Protein AF-A0A821RHC5-F1 (afdb_monomer_lite)

Secondary structure (DSSP, 8-state):
--EEEEE-TTT--EEEEE--B-----S---TTT--EEEEE--TT-S--EEEEEPPTTS-S-SSHHHHHHHHHHHHHHSTTSPP----HHHHHHHHHHHHGGGSPEE-S----TT-GGGGG-HHHHHHHHHHHHHHHTSPP-HHHHHHHHHHTTTT-S--S--HHHHS-HHHHTT--SHHHHHHHTTSHHHHHHHHHHHHHHHTTSPPTTS-HHHHHHHHHHHHTTS--PPP-TTEEEEPPPS--TT-EEEEE-SSEEEEEETTT--EEEEEETT--EEEBTTB-BS---EE---HHHHHHHHHHHSTTSPSS-GGGS-TT-TT----EE--EEEEEEEETTSSEEEEEEE--HHHHHHH---S-EEEEEE-

pLDDT: mean 89.72, std 10.72, range [37.59, 98.0]

Structure (mmCIF, N/CA/C/O backbone):
data_AF-A0A821RHC5-F1
#
_entry.id   AF-A0A821RHC5-F1
#
loop_
_atom_site.group_PDB
_atom_site.id
_atom_site.type_symbol
_atom_site.label_atom_id
_atom_site.label_alt_id
_atom_site.label_comp_id
_atom_site.label_asym_id
_atom_site.label_entity_id
_atom_site.label_seq_id
_atom_site.pdbx_PDB_ins_code
_atom_site.Cartn_x
_atom_site.Cartn_y
_atom_site.Cartn_z
_atom_site.occupancy
_atom_site.B_iso_or_equiv
_atom_site.auth_seq_id
_atom_site.auth_comp_id
_atom_site.auth_asym_id
_atom_site.auth_atom_id
_atom_site.pdbx_PDB_model_num
ATOM 1 N N . PRO A 1 1 ? -22.450 -10.153 13.581 1.00 84.50 1 PRO A N 1
ATOM 2 C CA . PRO A 1 1 ? -23.180 -10.087 14.874 1.00 84.50 1 PRO A CA 1
ATOM 3 C C . PRO A 1 1 ? -22.650 -8.893 15.685 1.00 84.50 1 PRO A C 1
ATOM 5 O O . PRO A 1 1 ? -21.479 -8.578 15.501 1.00 84.50 1 PRO A O 1
ATOM 8 N N . PRO A 1 2 ? -23.450 -8.234 16.544 1.00 88.94 2 PRO A N 1
ATOM 9 C CA . PRO A 1 2 ? -22.991 -7.080 17.335 1.00 88.94 2 PRO A CA 1
ATOM 10 C C . PRO A 1 2 ? -21.880 -7.412 18.344 1.00 88.94 2 PRO A C 1
ATOM 12 O O . PRO A 1 2 ? -21.103 -6.544 18.717 1.00 88.94 2 PRO A O 1
ATOM 15 N N . ALA A 1 3 ? -21.768 -8.671 18.773 1.00 94.12 3 ALA A N 1
ATOM 16 C CA . ALA A 1 3 ? -20.609 -9.168 19.507 1.00 94.12 3 ALA A CA 1
ATOM 17 C C . ALA A 1 3 ? -20.340 -10.637 19.165 1.00 94.12 3 ALA A C 1
ATOM 19 O O . ALA A 1 3 ? -21.267 -11.369 18.802 1.00 94.12 3 ALA A O 1
ATOM 20 N N . PHE A 1 4 ? -19.081 -11.054 19.259 1.00 95.44 4 PHE A N 1
ATOM 21 C CA . PHE A 1 4 ? -18.634 -12.425 19.011 1.00 95.44 4 PHE A CA 1
ATOM 22 C C . PHE A 1 4 ? -17.254 -12.679 19.633 1.00 95.44 4 PHE A C 1
ATOM 24 O O . PHE A 1 4 ? -16.527 -11.741 19.969 1.00 95.44 4 PHE A O 1
ATOM 31 N N . ILE A 1 5 ? -16.888 -13.952 19.776 1.00 97.62 5 ILE A N 1
ATOM 32 C CA . ILE A 1 5 ? -15.527 -14.375 20.106 1.00 97.62 5 ILE A CA 1
ATOM 33 C C . ILE A 1 5 ? -14.777 -14.627 18.802 1.00 97.62 5 ILE A C 1
ATOM 35 O O . ILE A 1 5 ? -15.164 -15.488 18.015 1.00 97.62 5 ILE A O 1
ATOM 39 N N . TRP A 1 6 ? -13.704 -13.879 18.567 1.00 97.12 6 TRP A N 1
ATOM 40 C CA . TRP A 1 6 ? -12.776 -14.148 17.476 1.00 97.12 6 TRP A CA 1
ATOM 41 C C . TRP A 1 6 ? -11.662 -15.048 17.996 1.00 97.12 6 TRP A C 1
ATOM 43 O O . TRP A 1 6 ? -10.939 -14.664 18.919 1.00 97.12 6 TRP A O 1
ATOM 53 N N . ARG A 1 7 ? -11.564 -16.263 17.459 1.00 97.38 7 ARG A N 1
ATOM 54 C CA . ARG A 1 7 ? -10.640 -17.290 17.940 1.00 97.38 7 ARG A CA 1
ATOM 55 C C . ARG A 1 7 ? -9.631 -17.643 16.858 1.00 97.38 7 ARG A C 1
ATOM 57 O O . ARG A 1 7 ? -10.012 -18.009 15.753 1.00 97.38 7 ARG A O 1
ATOM 64 N N . HIS A 1 8 ? -8.350 -17.585 17.198 1.00 96.44 8 HIS A N 1
ATOM 65 C CA . HIS A 1 8 ? -7.291 -18.059 16.316 1.00 96.44 8 HIS A CA 1
ATOM 66 C C . HIS A 1 8 ? -7.274 -19.594 16.290 1.00 96.44 8 HIS A C 1
ATOM 68 O O . HIS A 1 8 ? -7.204 -20.222 17.347 1.00 96.44 8 HIS A O 1
ATOM 74 N N . GLU A 1 9 ? -7.317 -20.200 15.102 1.00 94.44 9 GLU A N 1
ATOM 75 C CA . GLU A 1 9 ? -7.508 -21.653 14.958 1.00 94.44 9 GLU A CA 1
ATOM 76 C C . GLU A 1 9 ? -6.372 -22.481 15.560 1.00 94.44 9 GLU A C 1
ATOM 78 O O . GLU A 1 9 ? -6.623 -23.498 16.198 1.00 94.44 9 GLU A O 1
ATOM 83 N N . GLU A 1 10 ? -5.123 -22.042 15.398 1.00 95.50 10 GLU A N 1
ATOM 84 C CA . GLU A 1 10 ? -3.966 -22.850 15.808 1.00 95.50 10 GLU A CA 1
ATOM 85 C C . GLU A 1 10 ? -3.584 -22.677 17.281 1.00 95.50 10 GLU A C 1
ATOM 87 O O . GLU A 1 10 ? -3.038 -23.588 17.899 1.00 95.50 10 GLU A O 1
ATOM 92 N N . THR A 1 11 ? -3.819 -21.491 17.844 1.00 97.25 11 THR A N 1
ATOM 93 C CA . THR A 1 11 ? -3.360 -21.137 19.201 1.00 97.25 11 THR A CA 1
ATOM 94 C C . THR A 1 11 ? -4.492 -21.142 20.215 1.00 97.25 11 THR A C 1
ATOM 96 O O . THR A 1 11 ? -4.230 -21.007 21.407 1.00 97.25 11 THR A O 1
ATOM 99 N N . GLU A 1 12 ? -5.739 -21.239 19.742 1.00 96.38 12 GLU A N 1
ATOM 100 C CA . GLU A 1 12 ? -6.971 -21.110 20.523 1.00 96.38 12 GLU A CA 1
ATOM 101 C C . GLU A 1 12 ? -7.090 -19.780 21.289 1.00 96.38 12 GLU A C 1
ATOM 103 O O . GLU A 1 12 ? -7.953 -19.629 22.152 1.00 96.38 12 GLU A O 1
ATOM 108 N N . ALA A 1 13 ? -6.247 -18.791 20.970 1.00 97.44 13 ALA A N 1
ATOM 109 C CA . ALA A 1 13 ? -6.323 -17.466 21.563 1.00 97.44 13 ALA A CA 1
ATOM 110 C C . ALA A 1 13 ? -7.637 -16.785 21.162 1.00 97.44 13 ALA A C 1
ATOM 112 O O . ALA A 1 13 ? -8.038 -16.828 19.998 1.00 97.44 13 ALA A O 1
ATOM 113 N N . GLU A 1 14 ? -8.290 -16.140 22.126 1.00 97.00 14 GLU A N 1
ATOM 114 C CA . GLU A 1 14 ? -9.608 -15.534 21.950 1.00 97.00 14 GLU A CA 1
ATOM 115 C C . GLU A 1 14 ? -9.575 -14.025 22.175 1.00 97.00 14 GLU A C 1
ATOM 117 O O . GLU A 1 14 ? -8.972 -13.532 23.132 1.00 97.00 14 GLU A O 1
ATOM 122 N N . LEU A 1 15 ? -10.311 -13.304 21.336 1.00 96.69 15 LEU A N 1
ATOM 123 C CA . LEU A 1 15 ? -10.634 -11.895 21.505 1.00 96.69 15 LEU A CA 1
ATOM 124 C C . LEU A 1 15 ? -12.151 -11.730 21.565 1.00 96.69 15 LEU A C 1
ATOM 126 O O . LEU A 1 15 ? -12.878 -12.261 20.727 1.00 96.69 15 LEU A O 1
ATOM 130 N N . LEU A 1 16 ? -12.637 -10.955 22.533 1.00 96.81 16 LEU A N 1
ATOM 131 C CA . LEU A 1 16 ? -14.003 -10.447 22.481 1.00 96.81 16 LEU A CA 1
ATOM 132 C C . LEU A 1 16 ? -14.047 -9.287 21.487 1.00 96.81 16 LEU A C 1
ATOM 134 O O . LEU A 1 16 ? -13.388 -8.268 21.698 1.00 96.81 16 LEU A O 1
ATOM 138 N N . VAL A 1 17 ? -14.859 -9.424 20.445 1.00 95.00 17 VAL A N 1
ATOM 139 C CA . VAL A 1 17 ? -15.119 -8.359 19.477 1.00 95.00 17 VAL A CA 1
ATOM 140 C C . VAL A 1 17 ? -16.526 -7.828 19.699 1.00 95.00 17 VAL A C 1
ATOM 142 O O . VAL A 1 17 ? -17.484 -8.593 19.798 1.00 95.00 17 VAL A O 1
ATOM 145 N N . MET A 1 18 ? -16.646 -6.503 19.776 1.00 93.00 18 MET A N 1
ATOM 146 C CA . MET A 1 18 ? -17.916 -5.793 19.890 1.00 93.00 18 MET A CA 1
ATOM 147 C C . MET A 1 18 ? -17.994 -4.751 18.781 1.00 93.00 18 MET A C 1
ATOM 149 O O . MET A 1 18 ? -17.136 -3.878 18.670 1.00 93.00 18 MET A O 1
ATOM 153 N N . MET A 1 19 ? -19.028 -4.858 17.961 1.00 87.12 19 MET A N 1
ATOM 154 C CA . MET A 1 19 ? -19.354 -3.925 16.898 1.00 87.12 19 MET A CA 1
ATOM 155 C C . MET A 1 19 ? -20.613 -3.177 17.301 1.00 87.12 19 MET A C 1
ATOM 157 O O . MET A 1 19 ? -21.651 -3.798 17.538 1.00 87.12 19 MET A O 1
ATOM 161 N N . TYR A 1 20 ? -20.545 -1.851 17.351 1.00 81.38 20 TYR A N 1
ATOM 162 C CA . TYR A 1 20 ? -21.760 -1.075 17.535 1.00 81.38 20 TYR A CA 1
ATOM 163 C C . TYR A 1 20 ? -22.646 -1.212 16.299 1.00 81.38 20 TYR A C 1
ATOM 165 O O . TYR A 1 20 ? -22.191 -1.132 15.155 1.00 81.38 20 TYR A O 1
ATOM 173 N N . ASN A 1 21 ? -23.928 -1.443 16.536 1.00 68.19 21 ASN A N 1
ATOM 174 C CA . ASN A 1 21 ? -24.925 -1.435 15.496 1.00 68.19 21 ASN A CA 1
ATOM 175 C C . ASN A 1 21 ? -25.172 0.022 15.108 1.00 68.19 21 ASN A C 1
ATOM 177 O O . ASN A 1 21 ? -25.653 0.824 15.911 1.00 68.19 21 ASN A O 1
ATOM 181 N N . LYS A 1 22 ? -24.820 0.381 13.875 1.00 61.75 22 LYS A N 1
ATOM 182 C CA . LYS A 1 22 ? -25.244 1.655 13.308 1.00 61.75 22 LYS A CA 1
ATOM 183 C C . LYS A 1 22 ? -26.688 1.453 12.840 1.00 61.75 22 LYS A C 1
ATOM 185 O O . LYS A 1 22 ? -26.893 0.598 11.972 1.00 61.75 22 LYS A O 1
ATOM 190 N N . PRO A 1 23 ? -27.696 2.171 13.375 1.00 49.66 23 PRO A N 1
ATOM 191 C CA . PRO A 1 23 ? -29.032 2.118 12.796 1.00 49.66 23 PRO A CA 1
ATOM 192 C C . PRO A 1 23 ? -28.894 2.417 11.305 1.00 49.66 23 PRO A C 1
ATOM 194 O O . PRO A 1 23 ? -28.163 3.338 10.937 1.00 49.66 23 PRO A O 1
ATOM 197 N N . SER A 1 24 ? -29.500 1.555 10.479 1.00 43.03 24 SER A N 1
ATOM 198 C CA . SER A 1 24 ? -29.331 1.491 9.023 1.00 43.03 24 SER A CA 1
ATOM 199 C C . SER A 1 24 ? -29.008 2.862 8.442 1.00 43.03 24 SER A C 1
ATOM 201 O O . SER A 1 24 ? -29.830 3.772 8.552 1.00 43.03 24 SER A O 1
ATOM 203 N N . ALA A 1 25 ? -27.819 3.020 7.861 1.00 40.50 25 ALA A N 1
ATOM 204 C CA . ALA A 1 25 ? -27.434 4.230 7.154 1.00 40.50 25 ALA A CA 1
ATOM 205 C C . ALA A 1 25 ? -28.319 4.374 5.903 1.00 40.50 25 ALA A C 1
ATOM 207 O O . ALA A 1 25 ? -27.936 3.998 4.802 1.00 40.50 25 ALA A O 1
ATOM 208 N N . VAL A 1 26 ? -29.548 4.858 6.092 1.00 37.75 26 VAL A N 1
ATOM 209 C CA . VAL A 1 26 ? -30.471 5.239 5.012 1.00 37.75 26 VAL A CA 1
ATOM 210 C C . VAL A 1 26 ? -30.128 6.629 4.471 1.00 37.75 26 VAL A C 1
ATOM 212 O O . VAL A 1 26 ? -30.737 7.080 3.506 1.00 37.75 26 VAL A O 1
ATOM 215 N N . THR A 1 27 ? -29.154 7.304 5.083 1.00 39.41 27 THR A N 1
ATOM 216 C CA . THR A 1 27 ? -28.746 8.666 4.749 1.00 39.41 27 THR A CA 1
ATOM 217 C C . THR A 1 27 ? -27.355 8.648 4.106 1.00 39.41 27 THR A C 1
ATOM 219 O O . THR A 1 27 ? -26.481 7.931 4.607 1.00 39.41 27 THR A O 1
ATOM 222 N N . PRO A 1 28 ? -27.133 9.405 3.014 1.00 41.41 28 PRO A N 1
ATOM 223 C CA . PRO A 1 28 ? -25.809 9.639 2.443 1.00 41.41 28 PRO A CA 1
ATOM 224 C C . PRO A 1 28 ? -24.816 10.023 3.535 1.00 41.41 28 PRO A C 1
ATOM 226 O O . PRO A 1 28 ? -25.105 10.892 4.347 1.00 41.41 28 PRO A O 1
ATOM 229 N N . CYS A 1 29 ? -23.691 9.316 3.577 1.00 44.47 29 CYS A N 1
ATOM 230 C CA . CYS A 1 29 ? -22.642 9.489 4.570 1.00 44.47 29 CYS A CA 1
ATOM 231 C C . CYS A 1 29 ? -21.497 10.239 3.875 1.00 44.47 29 CYS A C 1
ATOM 233 O O . CYS A 1 29 ? -20.563 9.629 3.363 1.00 44.47 29 CYS A O 1
ATOM 235 N N . SER A 1 30 ? -21.622 11.560 3.763 1.00 44.34 30 SER A N 1
ATOM 236 C CA . SER A 1 30 ? -20.456 12.434 3.598 1.00 44.34 30 SER A CA 1
ATOM 237 C C . SER A 1 30 ? -19.722 12.527 4.941 1.00 44.34 30 SER A C 1
ATOM 239 O O . SER A 1 30 ? -20.323 12.264 5.987 1.00 44.34 30 SER A O 1
ATOM 241 N N . ALA A 1 31 ? -18.446 12.922 4.943 1.00 43.16 31 ALA A N 1
ATOM 242 C CA . ALA A 1 31 ? -17.656 13.099 6.170 1.00 43.16 31 ALA A CA 1
ATOM 243 C C . ALA A 1 31 ? -18.351 13.987 7.234 1.00 43.16 31 ALA A C 1
ATOM 245 O O . ALA A 1 31 ? -18.090 13.852 8.424 1.00 43.16 31 ALA A O 1
ATOM 246 N N . GLU A 1 32 ? -19.295 14.838 6.818 1.00 37.59 32 GLU A N 1
ATOM 247 C CA . GLU A 1 32 ? -20.062 15.748 7.678 1.00 37.59 32 GLU A CA 1
ATOM 248 C C . GLU A 1 32 ? -21.407 15.184 8.190 1.00 37.59 32 GLU A C 1
ATOM 250 O O . GLU A 1 32 ? -22.039 15.791 9.051 1.00 37.59 32 GLU A O 1
ATOM 255 N N . SER A 1 33 ? -21.880 14.040 7.677 1.00 45.00 33 SER A N 1
ATOM 256 C CA . SER A 1 33 ? -23.226 13.494 7.959 1.00 45.00 33 SER A CA 1
ATOM 257 C C . SER A 1 33 ? -23.234 12.103 8.607 1.00 45.00 33 SER A C 1
ATOM 259 O O . SER A 1 33 ? -24.299 11.564 8.929 1.00 45.00 33 SER A O 1
ATOM 261 N N . CYS A 1 34 ? -22.063 11.510 8.848 1.00 54.53 34 CYS A N 1
ATOM 262 C CA . CYS A 1 34 ? -21.959 10.228 9.534 1.00 54.53 34 CYS A CA 1
ATOM 263 C C . CYS A 1 34 ? -21.997 10.393 11.057 1.00 54.53 34 CYS A C 1
ATOM 265 O O . CYS A 1 34 ? -21.001 10.759 11.654 1.00 54.53 34 CYS A O 1
ATOM 267 N N . PHE A 1 35 ? -23.085 10.001 11.719 1.00 60.84 35 PHE A N 1
ATOM 268 C CA . PHE A 1 35 ? -23.040 9.791 13.172 1.00 60.84 35 PHE A CA 1
ATOM 269 C C . PHE A 1 35 ? -22.138 8.589 13.501 1.00 60.84 35 PHE A C 1
ATOM 271 O O . PHE A 1 35 ? -22.307 7.508 12.915 1.00 60.84 35 PHE A O 1
ATOM 278 N N . TYR A 1 36 ? -21.180 8.788 14.410 1.00 74.19 36 TYR A N 1
ATOM 279 C CA . TYR A 1 36 ? -20.411 7.714 15.032 1.00 74.19 36 TYR A CA 1
ATOM 280 C C . TYR A 1 36 ? -21.079 7.232 16.310 1.00 74.19 36 TYR A C 1
ATOM 282 O O . TYR A 1 36 ? -21.850 7.944 16.947 1.00 74.19 36 TYR A O 1
ATOM 290 N N . GLY A 1 37 ? -20.761 5.993 16.671 1.00 78.75 37 GLY A N 1
ATOM 291 C CA . GLY A 1 37 ? -21.403 5.335 17.791 1.00 78.75 37 GLY A CA 1
ATOM 292 C C . GLY A 1 37 ? -22.703 4.640 17.397 1.00 78.75 37 GLY A C 1
ATOM 293 O O . GLY A 1 37 ? -23.082 4.542 16.228 1.00 78.75 37 GLY A O 1
ATOM 294 N N . GLY A 1 38 ? -23.343 4.067 18.401 1.00 86.50 38 GLY A N 1
ATOM 295 C CA . GLY A 1 38 ? -24.421 3.103 18.261 1.00 86.50 38 GLY A CA 1
ATOM 296 C C . GLY A 1 38 ? -24.454 2.199 19.482 1.00 86.50 38 GLY A C 1
ATOM 297 O O . GLY A 1 38 ? -23.830 2.493 20.503 1.00 86.50 38 GLY A O 1
ATOM 298 N N . ASP A 1 39 ? -25.156 1.080 19.384 1.00 89.44 39 ASP A N 1
ATOM 299 C CA . ASP A 1 39 ? -25.354 0.190 20.520 1.00 89.44 39 ASP A CA 1
ATOM 300 C C . ASP A 1 39 ? -24.885 -1.243 20.274 1.00 89.44 39 ASP A C 1
ATOM 302 O O . ASP A 1 39 ? -24.828 -1.749 19.156 1.00 89.44 39 ASP A O 1
ATOM 306 N N . VAL A 1 40 ? -24.509 -1.911 21.358 1.00 92.75 40 VAL A N 1
ATOM 307 C CA . VAL A 1 40 ? -24.281 -3.352 21.397 1.00 92.75 40 VAL A CA 1
ATOM 308 C C . VAL A 1 40 ? -25.413 -3.948 22.211 1.00 92.75 40 VAL A C 1
ATOM 310 O O . VAL A 1 40 ? -25.407 -3.895 23.442 1.00 92.75 40 VAL A O 1
ATOM 313 N N . VAL A 1 41 ? -26.395 -4.498 21.501 1.00 92.62 41 VAL A N 1
ATOM 314 C CA . VAL A 1 41 ? -27.557 -5.185 22.071 1.00 92.62 41 VAL A CA 1
ATOM 315 C C . VAL A 1 41 ? -27.522 -6.638 21.624 1.00 92.62 41 VAL A C 1
ATOM 317 O O . VAL A 1 41 ? -27.412 -6.924 20.430 1.00 92.62 41 VAL A O 1
ATOM 320 N N . LEU A 1 42 ? -27.621 -7.562 22.578 1.00 93.12 42 LEU A N 1
ATOM 321 C CA . LEU A 1 42 ? -27.590 -8.998 22.313 1.00 93.12 42 LEU A CA 1
ATOM 322 C C . LEU A 1 42 ? -28.913 -9.633 22.758 1.00 93.12 42 LEU A C 1
ATOM 324 O O . LEU A 1 42 ? -29.353 -9.384 23.883 1.00 93.12 42 LEU A O 1
ATOM 328 N N . PRO A 1 43 ? -29.568 -10.449 21.909 1.00 91.31 43 PRO A N 1
ATOM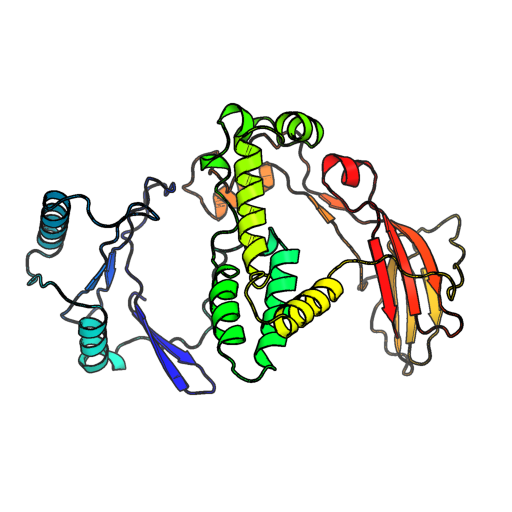 329 C CA . PRO A 1 43 ? -30.778 -11.164 22.303 1.00 91.31 43 PRO A CA 1
ATOM 330 C C . PRO A 1 43 ? -30.527 -11.984 23.568 1.00 91.31 43 PRO A C 1
ATOM 332 O O . PRO A 1 43 ? -29.546 -12.702 23.618 1.00 91.31 43 PRO A O 1
ATOM 335 N N . GLY A 1 44 ? -31.388 -11.888 24.583 1.00 92.12 44 GLY A N 1
ATOM 336 C CA . GLY A 1 44 ? -31.246 -12.675 25.817 1.00 92.12 44 GLY A CA 1
ATOM 337 C C . GLY A 1 44 ? -30.241 -12.134 26.843 1.00 92.12 44 GLY A C 1
ATOM 338 O O . GLY A 1 44 ? -30.248 -12.604 27.980 1.00 92.12 44 GLY A O 1
ATOM 339 N N . PHE A 1 45 ? -29.448 -11.111 26.511 1.00 95.38 45 PHE A N 1
ATOM 340 C CA . PHE A 1 45 ? -28.584 -10.421 27.468 1.00 95.38 45 PHE A CA 1
ATOM 341 C C . PHE A 1 45 ? -29.261 -9.142 27.976 1.00 95.38 45 PHE A C 1
ATOM 343 O O . PHE A 1 45 ? -29.722 -8.312 27.198 1.00 95.38 45 PHE A O 1
ATOM 350 N N . TYR A 1 46 ? -29.347 -8.976 29.298 1.00 94.19 46 TYR A N 1
ATOM 351 C CA . TYR A 1 46 ? -30.134 -7.897 29.914 1.00 94.19 46 TYR A CA 1
ATOM 352 C C . TYR A 1 46 ? -29.424 -6.532 29.942 1.00 94.19 46 TYR A C 1
ATOM 354 O O . TYR A 1 46 ? -30.008 -5.551 30.401 1.00 94.19 46 TYR A O 1
ATOM 362 N N . GLN A 1 47 ? -28.171 -6.466 29.489 1.00 95.44 47 GLN A N 1
ATOM 363 C CA . GLN A 1 47 ? -27.387 -5.236 29.414 1.00 95.44 47 GLN A CA 1
ATOM 364 C C . GLN A 1 47 ? -27.159 -4.842 27.955 1.00 95.44 47 GLN A C 1
ATOM 366 O O . GLN A 1 47 ? -26.977 -5.696 27.090 1.00 95.44 47 GLN A O 1
ATOM 371 N N . ALA A 1 48 ? -27.101 -3.536 27.711 1.00 93.88 48 ALA A N 1
ATOM 372 C CA . ALA A 1 48 ? -26.675 -2.952 26.448 1.00 93.88 48 ALA A CA 1
ATOM 373 C C . ALA A 1 48 ? -25.524 -1.975 26.705 1.00 93.88 48 ALA A C 1
ATOM 375 O O . ALA A 1 48 ? -25.454 -1.363 27.774 1.00 93.88 48 ALA A O 1
ATOM 376 N N . MET A 1 49 ? -24.636 -1.820 25.727 1.00 94.12 49 MET A N 1
ATOM 377 C CA . MET A 1 49 ? -23.589 -0.799 25.753 1.00 94.12 49 MET A CA 1
ATOM 378 C C . MET A 1 49 ? -23.843 0.215 24.653 1.00 94.12 49 MET A C 1
ATOM 380 O O . MET A 1 49 ? -24.078 -0.172 23.513 1.00 94.12 49 MET A O 1
ATOM 384 N N . ILE A 1 50 ? -23.763 1.498 24.994 1.00 92.19 50 ILE A N 1
ATOM 385 C CA . ILE A 1 50 ? -23.882 2.594 24.035 1.00 92.19 50 ILE A CA 1
ATOM 386 C C . ILE A 1 50 ? -22.498 3.193 23.826 1.00 92.19 50 ILE A C 1
ATOM 388 O O . ILE A 1 50 ? -21.852 3.622 24.783 1.00 92.19 50 ILE A O 1
ATOM 392 N N . TYR A 1 51 ? -22.059 3.216 22.576 1.00 88.62 51 TYR A N 1
ATOM 393 C CA . TYR A 1 51 ? -20.948 4.038 22.133 1.00 88.62 51 TYR A CA 1
ATOM 394 C C . TYR A 1 51 ? -21.504 5.378 21.679 1.00 88.62 51 TYR A C 1
ATOM 396 O O . TYR A 1 51 ? -22.348 5.419 20.786 1.00 88.62 51 TYR A O 1
ATOM 404 N N . ASP A 1 52 ? -21.014 6.454 22.277 1.00 85.44 52 ASP A N 1
ATOM 405 C CA . ASP A 1 52 ? -21.319 7.815 21.858 1.00 85.44 52 ASP A CA 1
ATOM 406 C C . ASP A 1 52 ? -19.998 8.516 21.559 1.00 85.44 52 ASP A C 1
ATOM 408 O O . ASP A 1 52 ? -19.154 8.694 22.441 1.00 85.44 52 ASP A O 1
ATOM 412 N N . PHE A 1 53 ? -19.785 8.812 20.283 1.00 83.75 53 PHE A N 1
ATOM 413 C CA . PHE A 1 53 ? -18.551 9.392 19.782 1.00 83.75 53 PHE A CA 1
ATOM 414 C C . PHE A 1 53 ? -18.873 10.686 19.049 1.00 83.75 53 PHE A C 1
ATOM 416 O O . PHE A 1 53 ? -19.823 10.764 18.271 1.00 83.75 53 PHE A O 1
ATOM 423 N N . THR A 1 54 ? -18.031 11.688 19.254 1.00 83.00 54 THR A N 1
ATOM 424 C CA . THR A 1 54 ? -17.952 12.842 18.361 1.00 83.00 54 THR A CA 1
ATOM 425 C C . THR A 1 54 ? -17.313 12.434 17.031 1.00 83.00 54 THR A C 1
ATOM 427 O O . THR A 1 54 ? -16.742 11.348 16.918 1.00 83.00 54 THR A O 1
ATOM 430 N N . LEU A 1 55 ? -17.391 13.302 16.022 1.00 79.56 55 LEU A N 1
ATOM 431 C CA . LEU A 1 55 ? -16.783 13.052 14.715 1.00 79.56 55 LEU A CA 1
ATOM 432 C C . LEU A 1 55 ? -15.249 13.057 14.779 1.00 79.56 55 LEU A C 1
ATOM 434 O O . LEU A 1 55 ? -14.634 13.493 15.761 1.00 79.56 55 LEU A O 1
ATOM 438 N N . ASP A 1 56 ? -14.628 12.582 13.700 1.00 79.38 56 ASP A N 1
ATOM 439 C CA . ASP A 1 56 ? -13.175 12.597 13.567 1.00 79.38 56 ASP A CA 1
ATOM 440 C C . ASP A 1 56 ? -12.633 14.015 13.726 1.00 79.38 56 ASP A C 1
ATOM 442 O O . ASP A 1 56 ? -13.124 14.971 13.128 1.00 79.38 56 ASP A O 1
ATOM 446 N N . ASN A 1 57 ? -11.580 14.146 14.532 1.00 82.19 57 ASN A N 1
ATOM 447 C CA . ASN A 1 57 ? -10.857 15.398 14.757 1.00 82.19 57 ASN A CA 1
ATOM 448 C C . ASN A 1 57 ? -11.681 16.556 15.365 1.00 82.19 57 ASN A C 1
ATOM 450 O O . ASN A 1 57 ? -11.165 17.671 15.436 1.00 82.19 57 ASN A O 1
ATOM 454 N N . THR A 1 58 ? -12.907 16.333 15.863 1.00 83.38 58 THR A N 1
ATOM 455 C CA . THR A 1 58 ? -13.726 17.410 16.468 1.00 83.38 58 THR A CA 1
ATOM 456 C C . THR A 1 58 ? -13.526 17.586 17.975 1.00 83.38 58 THR A C 1
ATOM 458 O O . THR A 1 58 ? -13.997 18.568 18.546 1.00 83.38 58 THR A O 1
ATOM 461 N N . GLY A 1 59 ? -12.804 16.667 18.625 1.00 84.06 59 GLY A N 1
ATOM 462 C CA . GLY A 1 59 ? -12.633 16.663 20.082 1.00 84.06 59 GLY A CA 1
ATOM 463 C C . GLY A 1 59 ? -13.903 16.229 20.834 1.00 84.06 59 GLY A C 1
ATOM 464 O O . GLY A 1 59 ? -14.890 15.890 20.194 1.00 84.06 59 GLY A O 1
ATOM 465 N N . PRO A 1 60 ? -13.877 16.194 22.181 1.00 87.81 60 PRO A N 1
ATOM 466 C CA . PRO A 1 60 ? -15.008 15.751 23.010 1.00 87.81 60 PRO A CA 1
ATOM 467 C C . PRO A 1 60 ? -16.228 16.692 22.904 1.00 87.81 60 PRO A C 1
ATOM 469 O O . PRO A 1 60 ? -16.089 17.784 22.350 1.00 87.81 60 PRO A O 1
ATOM 472 N N . PRO A 1 61 ? -17.398 16.316 23.474 1.00 86.19 61 PRO A N 1
ATOM 473 C CA . PRO A 1 61 ? -18.573 17.190 23.539 1.00 86.19 61 PRO A CA 1
ATOM 474 C C . PRO A 1 61 ? -18.219 18.608 24.000 1.00 86.19 61 PRO A C 1
ATOM 476 O O . PRO A 1 61 ? -17.421 18.782 24.928 1.00 86.19 61 PRO A O 1
ATOM 479 N N . HIS A 1 62 ? -18.788 19.616 23.338 1.00 84.31 62 HIS A N 1
ATOM 480 C CA . HIS A 1 62 ? -18.358 21.005 23.481 1.00 84.31 62 HIS A CA 1
ATOM 481 C C . HIS A 1 62 ? -18.804 21.604 24.812 1.00 84.31 62 HIS A C 1
ATOM 483 O O . HIS A 1 62 ? -18.053 22.361 25.434 1.00 84.31 62 HIS A O 1
ATOM 489 N N . ASP A 1 63 ? -20.008 21.250 25.267 1.00 90.12 63 ASP A N 1
ATOM 490 C CA . ASP A 1 63 ? -20.526 21.670 26.562 1.00 90.12 63 ASP A CA 1
ATOM 491 C C . ASP A 1 63 ? -21.479 20.647 27.214 1.00 90.12 63 ASP A C 1
ATOM 493 O O . ASP A 1 63 ? -21.731 19.549 26.718 1.00 90.12 63 ASP A O 1
ATOM 497 N N . ILE A 1 64 ? -21.977 20.993 28.405 1.00 93.75 64 ILE A N 1
ATOM 498 C CA . ILE A 1 64 ? -22.858 20.128 29.202 1.00 93.75 64 ILE A CA 1
ATOM 499 C C . ILE A 1 64 ? -24.207 19.850 28.524 1.00 93.75 64 ILE A C 1
ATOM 501 O O . ILE A 1 64 ? -24.830 18.826 28.799 1.00 93.75 64 ILE A O 1
ATOM 505 N N . THR A 1 65 ? -24.671 20.744 27.654 1.00 93.94 65 THR A N 1
ATOM 506 C CA . THR A 1 65 ? -25.927 20.604 26.911 1.00 93.94 65 THR A CA 1
ATOM 507 C C . THR A 1 65 ? -25.845 19.419 25.962 1.00 93.94 65 THR A C 1
ATOM 509 O O . THR A 1 65 ? -26.790 18.632 25.923 1.00 93.94 65 THR A O 1
ATOM 512 N N . ASP A 1 66 ? -24.706 19.230 25.289 1.00 88.38 66 ASP A N 1
ATOM 513 C CA . ASP A 1 66 ? -24.457 18.072 24.421 1.00 88.38 66 ASP A CA 1
ATOM 514 C C . ASP A 1 66 ? -24.595 16.768 25.215 1.00 88.38 66 ASP A C 1
ATOM 516 O O . ASP A 1 66 ? -25.329 15.857 24.830 1.00 88.38 66 ASP A O 1
ATOM 520 N N . VAL A 1 67 ? -23.971 16.712 26.395 1.00 90.81 67 VAL A N 1
ATOM 521 C CA . VAL A 1 67 ? -24.046 15.544 27.283 1.00 90.81 67 VAL A CA 1
ATOM 522 C C . VAL A 1 67 ? -25.486 15.302 27.748 1.00 90.81 67 VAL A C 1
ATOM 524 O O . VAL A 1 67 ? -25.974 14.174 27.697 1.00 90.81 67 VAL A O 1
ATOM 527 N N . ILE A 1 68 ? -26.208 16.343 28.172 1.00 93.94 68 ILE A N 1
ATOM 528 C CA . ILE A 1 68 ? -27.619 16.224 28.575 1.00 93.94 68 ILE A CA 1
ATOM 529 C C . ILE A 1 68 ? -28.471 15.697 27.415 1.00 93.94 68 ILE A C 1
ATOM 531 O O . ILE A 1 68 ? -29.347 14.852 27.633 1.00 93.94 68 ILE A O 1
ATOM 535 N N . GLN A 1 69 ? -28.210 16.161 26.193 1.00 90.38 69 GLN A N 1
ATOM 536 C CA . GLN A 1 69 ? -28.932 15.734 25.003 1.00 90.38 69 GLN A CA 1
ATOM 537 C C . GLN A 1 69 ? -28.685 14.255 24.696 1.00 90.38 69 GLN A C 1
ATOM 539 O O . GLN A 1 69 ? -29.648 13.525 24.458 1.00 90.38 69 GLN A O 1
ATOM 544 N N . VAL A 1 70 ? -27.438 13.783 24.781 1.00 88.75 70 VAL A N 1
ATOM 545 C CA . VAL A 1 70 ? -27.087 12.360 24.625 1.00 88.75 70 VAL A CA 1
ATOM 546 C C . VAL A 1 70 ? -27.854 11.503 25.633 1.00 88.75 70 VAL A C 1
ATOM 548 O O . VAL A 1 70 ? -28.547 10.559 25.254 1.00 88.75 70 VAL A O 1
ATOM 551 N N . TRP A 1 71 ? -27.826 11.868 26.916 1.00 92.50 71 TRP A N 1
ATOM 552 C CA . TRP A 1 71 ? -28.551 11.136 27.961 1.00 92.50 71 TRP A CA 1
ATOM 553 C C . TRP A 1 71 ? -30.068 11.142 27.746 1.00 92.50 71 TRP A C 1
ATOM 555 O O . TRP A 1 71 ? -30.735 10.134 27.994 1.00 92.50 71 TRP A O 1
ATOM 565 N N . SER A 1 72 ? -30.625 12.262 27.277 1.00 93.69 72 SER A N 1
ATOM 566 C CA . SER A 1 72 ? -32.041 12.363 26.916 1.00 93.69 72 SER A CA 1
ATOM 567 C C . SER A 1 72 ? -32.389 11.424 25.759 1.00 93.69 72 SER A C 1
ATOM 569 O O . SER A 1 72 ? -33.363 10.675 25.851 1.00 93.69 72 SER A O 1
ATOM 571 N N . ASN A 1 73 ? -31.559 11.394 24.714 1.00 90.81 73 ASN A N 1
ATOM 572 C CA . ASN A 1 73 ? -31.738 10.525 23.553 1.00 90.81 73 ASN A CA 1
ATOM 573 C C . ASN A 1 73 ? -31.705 9.043 23.950 1.00 90.81 73 ASN A C 1
ATOM 575 O O . ASN A 1 73 ? -32.608 8.295 23.573 1.00 90.81 73 ASN A O 1
ATOM 579 N N . ILE A 1 74 ? -30.734 8.634 24.776 1.00 92.31 74 ILE A N 1
ATOM 580 C CA . ILE A 1 74 ? -30.631 7.256 25.283 1.00 92.31 74 ILE A CA 1
ATOM 581 C C . ILE A 1 74 ? -31.876 6.892 26.099 1.00 92.31 74 ILE A C 1
ATOM 583 O O . ILE A 1 74 ? -32.450 5.825 25.893 1.00 92.31 74 ILE A O 1
ATOM 587 N N . ARG A 1 75 ? -32.346 7.783 26.983 1.00 94.62 75 ARG A N 1
ATOM 588 C CA . ARG A 1 75 ? -33.555 7.546 27.792 1.00 94.62 75 ARG A CA 1
ATOM 589 C C . ARG A 1 75 ? -34.814 7.414 26.950 1.00 94.62 75 ARG A C 1
ATOM 591 O O . ARG A 1 75 ? -35.667 6.595 27.270 1.00 94.62 75 ARG A O 1
ATOM 598 N N . ASN A 1 76 ? -34.928 8.192 25.882 1.00 94.12 76 ASN A N 1
ATOM 599 C CA . ASN A 1 76 ? -36.060 8.092 24.970 1.00 94.12 76 ASN A CA 1
ATOM 600 C C . ASN A 1 76 ? -36.025 6.786 24.165 1.00 94.12 76 ASN A C 1
ATOM 602 O O . ASN A 1 76 ? -37.078 6.199 23.925 1.00 94.12 76 ASN A O 1
ATOM 606 N N . HIS A 1 77 ? -34.835 6.319 23.771 1.00 90.75 77 HIS A N 1
ATOM 607 C CA . HIS A 1 77 ? -34.679 5.067 23.030 1.00 90.75 77 HIS A CA 1
ATOM 608 C C . HIS A 1 77 ? -34.867 3.826 23.923 1.00 90.75 77 HIS A C 1
ATOM 610 O O . HIS A 1 77 ? -35.501 2.857 23.512 1.00 90.75 77 HIS A O 1
ATOM 616 N N . TYR A 1 78 ? -34.402 3.892 25.174 1.00 93.50 78 TYR A N 1
ATOM 617 C CA . TYR A 1 78 ? -34.481 2.824 26.174 1.00 93.50 78 TYR A CA 1
ATOM 618 C C . TYR A 1 78 ? -35.275 3.258 27.424 1.00 93.50 78 TYR A C 1
ATOM 620 O O . TYR A 1 78 ? -34.714 3.343 28.519 1.00 93.50 78 TYR A O 1
ATOM 628 N N . PRO A 1 79 ? -36.598 3.501 27.314 1.00 95.25 79 PRO A N 1
ATOM 629 C CA . PRO A 1 79 ? -37.394 4.124 28.381 1.00 95.25 79 PRO A CA 1
ATOM 630 C C . PRO A 1 79 ? -37.530 3.281 29.653 1.00 95.25 79 PRO A C 1
ATOM 632 O O . PRO A 1 79 ? -37.832 3.818 30.716 1.00 95.25 79 PRO A O 1
ATOM 635 N N . ASN A 1 80 ? -37.309 1.968 29.550 1.00 95.12 80 ASN A N 1
ATOM 636 C CA . ASN A 1 80 ? -37.407 1.030 30.669 1.00 95.12 80 ASN A CA 1
ATOM 637 C C . ASN A 1 80 ? -36.036 0.614 31.230 1.00 95.12 80 ASN A C 1
ATOM 639 O O . ASN A 1 80 ? -35.987 -0.217 32.134 1.00 95.12 80 ASN A O 1
ATOM 643 N N . ALA A 1 81 ? -34.934 1.130 30.676 1.00 95.69 81 ALA A N 1
ATOM 644 C CA . ALA A 1 81 ? -33.590 0.786 31.120 1.00 95.69 81 ALA A CA 1
ATOM 645 C C . ALA A 1 81 ? -33.097 1.743 32.212 1.00 95.69 81 ALA A C 1
ATOM 647 O O . ALA A 1 81 ? -33.373 2.945 32.194 1.00 95.69 81 ALA A O 1
ATOM 648 N N . GLU A 1 82 ? -32.303 1.212 33.138 1.00 96.00 82 GLU A N 1
ATOM 649 C CA . GLU A 1 82 ? -31.466 2.034 34.005 1.00 96.00 82 GLU A CA 1
ATOM 650 C C . GLU A 1 82 ? -30.233 2.489 33.217 1.00 96.00 82 GLU A C 1
ATOM 652 O O . GLU A 1 82 ? -29.483 1.668 32.691 1.00 96.00 82 GLU A O 1
ATOM 657 N N . ILE A 1 83 ? -30.024 3.802 33.128 1.00 94.88 83 ILE A N 1
ATOM 658 C CA . ILE A 1 83 ? -28.873 4.373 32.424 1.00 94.88 83 ILE A CA 1
ATOM 659 C C . ILE A 1 83 ? -27.776 4.657 33.439 1.00 94.88 83 ILE A C 1
ATOM 661 O O . ILE A 1 83 ? -27.972 5.447 34.365 1.00 94.88 83 ILE A O 1
ATOM 665 N N . ILE A 1 84 ? -26.609 4.055 33.223 1.00 94.69 84 ILE A N 1
ATOM 666 C CA . ILE A 1 84 ? -25.423 4.234 34.058 1.00 94.69 84 ILE A CA 1
ATOM 667 C C . ILE A 1 84 ? -24.234 4.679 33.207 1.00 94.69 84 ILE A C 1
ATOM 669 O O . ILE A 1 84 ? -24.053 4.217 32.082 1.00 94.69 84 ILE A O 1
ATOM 673 N N . ALA A 1 85 ? -23.389 5.548 33.760 1.00 93.56 85 ALA A N 1
ATOM 674 C CA . ALA A 1 85 ? -22.064 5.783 33.199 1.00 93.56 85 ALA A CA 1
ATOM 675 C C . ALA A 1 85 ? -21.170 4.579 33.535 1.00 93.56 85 ALA A C 1
ATOM 677 O O . ALA A 1 85 ? -21.124 4.146 34.687 1.00 93.56 85 ALA A O 1
ATOM 678 N N . SER A 1 86 ? -20.474 4.025 32.543 1.00 93.94 86 SER A N 1
ATOM 679 C CA . SER A 1 86 ? -19.647 2.825 32.711 1.00 93.94 86 SER A CA 1
ATOM 680 C C . SER A 1 86 ? -18.389 2.876 31.836 1.00 93.94 86 SER A C 1
ATOM 682 O O . SER A 1 86 ? -18.069 3.911 31.256 1.00 93.94 86 SER A O 1
ATOM 684 N N . SER A 1 87 ? -17.657 1.764 31.761 1.00 94.56 87 SER A N 1
ATOM 685 C CA . SER A 1 87 ? -16.461 1.602 30.931 1.00 94.56 87 SER A CA 1
ATOM 686 C C . SER A 1 87 ? -16.548 0.357 30.050 1.00 94.56 87 SER A C 1
ATOM 688 O O . SER A 1 87 ? -17.229 -0.612 30.400 1.00 94.56 87 SER A O 1
ATOM 690 N N . LEU A 1 88 ? -15.787 0.348 28.946 1.00 94.31 88 LEU A N 1
ATOM 691 C CA . LEU A 1 88 ? -15.655 -0.829 28.076 1.00 94.31 88 LEU A CA 1
ATOM 692 C C . LEU A 1 88 ? -15.213 -2.060 28.869 1.00 94.31 88 LEU A C 1
ATOM 694 O O . LEU A 1 88 ? -15.732 -3.150 28.655 1.00 94.31 88 LEU A O 1
ATOM 698 N N . GLU A 1 89 ? -14.302 -1.890 29.829 1.00 96.38 89 GLU A N 1
ATOM 699 C CA . GLU A 1 89 ? -13.820 -2.980 30.680 1.00 96.38 89 GLU A CA 1
ATOM 700 C C . GLU A 1 89 ? -14.928 -3.578 31.552 1.00 96.38 89 GLU A C 1
ATOM 702 O O . GLU A 1 89 ? -15.005 -4.798 31.696 1.00 96.38 89 GLU A O 1
ATOM 707 N N . THR A 1 90 ? -15.784 -2.734 32.138 1.00 96.94 90 THR A N 1
ATOM 708 C CA . THR A 1 90 ? -16.874 -3.181 33.018 1.00 96.94 90 THR A CA 1
ATOM 709 C C . THR A 1 90 ? -17.900 -3.982 32.226 1.00 96.94 90 THR A C 1
ATOM 711 O O . THR A 1 90 ? -18.259 -5.090 32.630 1.00 96.94 90 THR A O 1
ATOM 714 N N . PHE A 1 91 ? -18.318 -3.464 31.068 1.00 95.75 91 PHE A N 1
ATOM 715 C CA . PHE A 1 91 ? -19.256 -4.158 30.191 1.00 95.75 91 PHE A CA 1
ATOM 716 C C . PHE A 1 91 ? -18.659 -5.454 29.629 1.00 95.75 91 PHE A C 1
ATOM 718 O O . PHE A 1 91 ? -19.284 -6.504 29.738 1.00 95.75 91 PHE A O 1
ATOM 725 N N . SER A 1 92 ? -17.420 -5.418 29.124 1.00 96.62 92 SER A N 1
ATOM 726 C CA . SER A 1 92 ? -16.742 -6.598 28.560 1.00 96.62 92 SER A CA 1
ATOM 727 C C . SER A 1 92 ? -16.600 -7.724 29.584 1.00 96.62 92 SER A C 1
ATOM 729 O O . SER A 1 92 ? -16.849 -8.884 29.266 1.00 96.62 92 SER A O 1
ATOM 731 N N . LYS A 1 93 ? -16.249 -7.398 30.838 1.00 97.50 93 LYS A N 1
ATOM 732 C CA . LYS A 1 93 ? -16.183 -8.381 31.932 1.00 97.50 93 LYS A CA 1
ATOM 733 C C . LYS A 1 93 ? -17.554 -8.973 32.243 1.00 97.50 93 LYS A C 1
ATOM 735 O O . LYS A 1 93 ? -17.657 -10.181 32.415 1.00 97.50 93 LYS A O 1
ATOM 740 N N . SER A 1 94 ? -18.595 -8.143 32.309 1.00 97.19 94 SER A N 1
ATOM 741 C CA . SER A 1 94 ? -19.970 -8.607 32.528 1.00 97.19 94 SER A CA 1
ATOM 742 C C . SER A 1 94 ? -20.421 -9.554 31.413 1.00 97.19 94 SER A C 1
ATOM 744 O O . SER A 1 94 ? -20.881 -10.660 31.688 1.00 97.19 94 SER A O 1
ATOM 746 N N . LEU A 1 95 ? -20.189 -9.163 30.158 1.00 96.88 95 LEU A N 1
ATOM 747 C CA . LEU A 1 95 ? -20.534 -9.953 28.982 1.00 96.88 95 LEU A CA 1
ATOM 748 C C . LEU A 1 95 ? -19.812 -11.306 28.972 1.00 96.88 95 LEU A C 1
ATOM 750 O O . LEU A 1 95 ? -20.451 -12.342 28.808 1.00 96.88 95 LEU A O 1
ATOM 754 N N . LEU A 1 96 ? -18.497 -11.316 29.211 1.00 97.38 96 LEU A N 1
ATOM 755 C CA . LEU A 1 96 ? -17.716 -12.555 29.254 1.00 97.38 96 LEU A CA 1
ATOM 756 C C . LEU A 1 96 ? -18.115 -13.469 30.419 1.00 97.38 96 LEU A C 1
ATOM 758 O O . LEU A 1 96 ? -18.128 -14.685 30.261 1.00 97.38 96 LEU A O 1
ATOM 762 N N . ASN A 1 97 ? -18.450 -12.909 31.581 1.00 97.50 97 ASN A N 1
ATOM 763 C CA . ASN A 1 97 ? -18.805 -13.710 32.753 1.00 97.50 97 ASN A CA 1
ATOM 764 C C . ASN A 1 97 ? -20.211 -14.313 32.667 1.00 97.50 97 ASN A C 1
ATOM 766 O O . ASN A 1 97 ? -20.455 -15.358 33.264 1.00 97.50 97 ASN A O 1
ATOM 770 N N . LEU A 1 98 ? -21.142 -13.633 31.995 1.00 97.31 98 LEU A N 1
ATOM 771 C CA . LEU A 1 98 ? -22.565 -13.976 32.041 1.00 97.31 98 LEU A CA 1
ATOM 772 C C . LEU A 1 98 ? -23.109 -14.539 30.726 1.00 97.31 98 LEU A C 1
ATOM 774 O O . LEU A 1 98 ? -24.175 -15.145 30.744 1.00 97.31 98 LEU A O 1
ATOM 778 N N . TYR A 1 99 ? -22.429 -14.306 29.600 1.00 97.31 99 TYR A N 1
ATOM 779 C CA . TYR A 1 99 ? -23.003 -14.543 28.271 1.00 97.31 99 TYR A CA 1
ATOM 780 C C . TYR A 1 99 ? -22.016 -15.115 27.241 1.00 97.31 99 TYR A C 1
ATOM 782 O O . TYR A 1 99 ? -22.375 -15.287 26.080 1.00 97.31 99 TYR A O 1
ATOM 790 N N . LYS A 1 100 ? -20.765 -15.411 27.622 1.00 96.88 100 LYS A N 1
ATOM 791 C CA . LYS A 1 100 ? -19.729 -15.853 26.671 1.00 96.88 100 LYS A CA 1
ATOM 792 C C . LYS A 1 100 ? -20.137 -17.081 25.856 1.00 96.88 100 LYS A C 1
ATOM 794 O O . LYS A 1 100 ? -19.900 -17.091 24.654 1.00 96.88 100 LYS A O 1
ATOM 799 N N . ASP A 1 101 ? -20.745 -18.077 26.496 1.00 96.62 101 ASP A N 1
ATOM 800 C CA . ASP A 1 101 ? -21.083 -19.358 25.856 1.00 96.62 101 ASP A CA 1
ATOM 801 C C . ASP A 1 101 ? -22.192 -19.230 24.796 1.00 96.62 101 ASP A C 1
ATOM 803 O O . ASP A 1 101 ? -22.335 -20.099 23.940 1.00 96.62 101 ASP A O 1
ATOM 807 N N . GLU A 1 102 ? -22.938 -18.123 24.817 1.00 97.00 102 GLU A N 1
ATOM 808 C CA . GLU A 1 102 ? -23.984 -17.796 23.843 1.00 97.00 102 GLU A CA 1
ATOM 809 C C . GLU A 1 102 ? -23.455 -16.930 22.681 1.00 97.00 102 GLU A C 1
ATOM 811 O O . GLU A 1 102 ? -24.170 -16.679 21.705 1.00 97.00 102 GLU A O 1
ATOM 816 N N . LEU A 1 103 ? -22.214 -16.426 22.768 1.00 97.00 103 LEU A N 1
ATOM 817 C CA . LEU A 1 103 ? -21.615 -15.623 21.704 1.00 97.00 103 LEU A CA 1
ATOM 818 C C . LEU A 1 103 ? -21.203 -16.513 20.522 1.00 97.00 103 LEU A C 1
ATOM 820 O O . LEU A 1 103 ? -20.588 -17.563 20.719 1.00 97.00 103 LEU A O 1
ATOM 824 N N . PRO A 1 104 ? -21.441 -16.070 19.272 1.00 96.25 104 PRO A N 1
ATOM 825 C CA . PRO A 1 104 ? -20.872 -16.729 18.107 1.00 96.25 104 PRO A CA 1
ATOM 826 C C . PRO A 1 104 ? -19.347 -16.784 18.204 1.00 96.25 104 PRO A C 1
ATOM 828 O O . PRO A 1 104 ? -18.718 -15.813 18.629 1.00 96.25 104 PRO A O 1
ATOM 831 N N . VAL A 1 105 ? -18.760 -17.891 17.754 1.00 97.25 105 VAL A N 1
ATOM 832 C CA . VAL A 1 105 ? -17.313 -18.012 17.566 1.00 97.25 105 VAL A CA 1
ATOM 833 C C . VAL A 1 105 ? -17.017 -17.879 16.080 1.00 97.25 105 VAL A C 1
ATOM 835 O O . VAL A 1 105 ? -17.594 -18.599 15.268 1.00 97.25 105 VAL A O 1
ATOM 838 N N . ILE A 1 106 ? -16.134 -16.949 15.737 1.00 96.19 106 ILE A N 1
ATOM 839 C CA . ILE A 1 106 ? -15.630 -16.739 14.380 1.00 96.19 106 ILE A CA 1
ATOM 840 C C . ILE A 1 106 ? -14.147 -17.089 14.394 1.00 96.19 106 ILE A C 1
ATOM 842 O O . ILE A 1 106 ? -13.436 -16.681 15.313 1.00 96.19 106 ILE A O 1
ATOM 846 N N . THR A 1 107 ? -13.690 -17.843 13.401 1.00 96.38 107 THR A N 1
ATOM 847 C CA . THR A 1 107 ? -12.268 -18.172 13.220 1.00 96.38 107 THR A CA 1
ATOM 848 C C . THR A 1 107 ? -11.687 -17.596 11.935 1.00 96.38 107 THR A C 1
ATOM 850 O O . THR A 1 107 ? -10.476 -17.408 11.844 1.00 96.38 107 THR A O 1
ATOM 853 N N . ASP A 1 108 ? -12.550 -17.243 10.981 1.00 92.81 108 ASP A N 1
ATOM 854 C CA . ASP A 1 108 ? -12.155 -16.641 9.715 1.00 92.81 108 ASP A CA 1
ATOM 855 C C . ASP A 1 108 ? -11.443 -15.292 9.904 1.00 92.81 108 ASP A C 1
ATOM 857 O O . ASP A 1 108 ? -11.705 -14.531 10.847 1.00 92.81 108 ASP A O 1
ATOM 861 N N . GLU A 1 109 ? -10.558 -14.969 8.959 1.00 89.06 109 GLU A N 1
ATOM 862 C CA . GLU A 1 109 ? -10.038 -13.615 8.810 1.00 89.06 109 GLU A CA 1
ATOM 863 C C . GLU A 1 109 ? -11.177 -12.659 8.447 1.00 89.06 109 GLU A C 1
ATOM 865 O O . GLU A 1 109 ? -12.061 -12.971 7.645 1.00 89.06 109 GLU A O 1
ATOM 870 N N . TRP A 1 110 ? -11.121 -11.449 8.997 1.00 79.88 110 TRP A N 1
ATOM 871 C CA . TRP A 1 110 ? -12.062 -10.397 8.659 1.00 79.88 110 TRP A CA 1
ATOM 872 C C . TRP A 1 110 ? -11.375 -9.258 7.901 1.00 79.88 110 TRP A C 1
ATOM 874 O O . TRP A 1 110 ? -11.001 -8.228 8.461 1.00 79.88 110 TRP A O 1
ATOM 884 N N . GLY A 1 111 ? -11.209 -9.461 6.593 1.00 79.88 111 GLY A N 1
ATOM 885 C CA . GLY A 1 111 ? -10.707 -8.444 5.673 1.00 79.88 111 GLY A CA 1
ATOM 886 C C . GLY A 1 111 ? -11.787 -7.434 5.274 1.00 79.88 111 GLY A C 1
ATOM 887 O O . GLY A 1 111 ? -12.948 -7.788 5.065 1.00 79.88 111 GLY A O 1
ATOM 888 N N . THR A 1 112 ? -11.398 -6.167 5.122 1.00 75.38 112 THR A N 1
ATOM 889 C CA . THR A 1 112 ? -12.244 -5.109 4.551 1.00 75.38 112 THR A CA 1
ATOM 890 C C . THR A 1 112 ? -11.509 -4.381 3.435 1.00 75.38 112 THR A C 1
ATOM 892 O O . THR A 1 112 ? -10.307 -4.136 3.508 1.00 75.38 112 THR A O 1
ATOM 895 N N . THR A 1 113 ? -12.244 -3.998 2.397 1.00 73.12 113 THR A N 1
ATOM 896 C CA . THR A 1 113 ? -11.746 -3.213 1.260 1.00 73.12 113 THR A CA 1
ATOM 897 C C . THR A 1 113 ? -11.723 -1.703 1.539 1.00 73.12 113 THR A C 1
ATOM 899 O O . THR A 1 113 ? -11.412 -0.923 0.646 1.00 73.12 113 THR A O 1
ATOM 902 N N . TRP A 1 114 ? -12.071 -1.272 2.758 1.00 71.12 114 TRP A N 1
ATOM 903 C CA . TRP A 1 114 ? -12.246 0.139 3.137 1.00 71.12 114 TRP A CA 1
ATOM 904 C C . TRP A 1 114 ? -10.948 0.968 3.157 1.00 71.12 114 TRP A C 1
ATOM 906 O O . TRP A 1 114 ? -11.005 2.180 2.987 1.00 71.12 114 TRP A O 1
ATOM 916 N N . LEU A 1 115 ? -9.770 0.340 3.267 1.00 75.12 115 LEU A N 1
ATOM 917 C CA . LEU A 1 115 ? -8.476 1.038 3.343 1.00 75.12 115 LEU A CA 1
ATOM 918 C C . LEU A 1 115 ? -7.564 0.725 2.145 1.00 75.12 115 LEU A C 1
ATOM 920 O O . LEU A 1 115 ? -6.504 0.116 2.283 1.00 75.12 115 LEU A O 1
ATOM 924 N N . TYR A 1 116 ? -7.955 1.172 0.951 1.00 78.69 116 TYR A N 1
ATOM 925 C CA . TYR A 1 116 ? -7.165 0.988 -0.279 1.00 78.69 116 TYR A CA 1
ATOM 926 C C . TYR A 1 116 ? -6.069 2.053 -0.493 1.00 78.69 116 TYR A C 1
ATOM 928 O O . TYR A 1 116 ? -5.286 1.953 -1.438 1.00 78.69 116 TYR A O 1
ATOM 936 N N . GLY A 1 117 ? -5.964 3.053 0.391 1.00 81.00 117 GLY A N 1
ATOM 937 C CA . GLY A 1 117 ? -4.978 4.142 0.298 1.00 81.00 117 GLY A CA 1
ATOM 938 C C . GLY A 1 117 ? -3.516 3.695 0.424 1.00 81.00 117 GLY A C 1
ATOM 939 O O . GLY A 1 117 ? -2.610 4.448 0.075 1.00 81.00 117 GLY A O 1
ATOM 940 N N . VAL A 1 118 ? -3.270 2.450 0.851 1.00 84.50 118 VAL A N 1
ATOM 941 C CA . VAL A 1 118 ? -1.923 1.913 1.094 1.00 84.50 118 VAL A CA 1
ATOM 942 C C . VAL A 1 118 ? -0.982 2.004 -0.108 1.00 84.50 118 VAL A C 1
ATOM 944 O O . VAL A 1 118 ? 0.226 2.196 0.048 1.00 84.50 118 VAL A O 1
ATOM 947 N N . ALA A 1 119 ? -1.538 1.914 -1.316 1.00 84.62 119 ALA A N 1
ATOM 948 C CA . ALA A 1 119 ? -0.786 1.974 -2.562 1.00 84.62 119 ALA A CA 1
ATOM 949 C C . ALA A 1 119 ? -0.408 3.403 -2.997 1.00 84.62 119 ALA A C 1
ATOM 951 O O . ALA A 1 119 ? 0.383 3.549 -3.925 1.00 84.62 119 ALA A O 1
ATOM 952 N N . ALA A 1 120 ? -0.933 4.448 -2.345 1.00 88.50 120 ALA A N 1
ATOM 953 C CA . ALA A 1 120 ? -0.681 5.842 -2.723 1.00 88.50 120 ALA A CA 1
ATOM 954 C C . ALA A 1 120 ? 0.780 6.275 -2.503 1.00 88.50 120 ALA A C 1
ATOM 956 O O . ALA A 1 120 ? 1.260 7.190 -3.168 1.00 88.50 120 ALA A O 1
ATOM 957 N N . ASP A 1 121 ? 1.510 5.597 -1.609 1.00 92.44 121 ASP A N 1
ATOM 958 C CA . ASP A 1 121 ? 2.940 5.831 -1.393 1.00 92.44 121 ASP A CA 1
ATOM 959 C C . ASP A 1 121 ? 3.725 4.509 -1.281 1.00 92.44 121 ASP A C 1
ATOM 961 O O . ASP A 1 121 ? 4.030 4.044 -0.172 1.00 92.44 121 ASP A O 1
ATOM 965 N N . PRO A 1 122 ? 4.078 3.888 -2.426 1.00 91.56 122 PRO A N 1
ATOM 966 C CA . PRO A 1 122 ? 4.798 2.617 -2.451 1.00 91.56 122 PRO A CA 1
ATOM 967 C C . PRO A 1 122 ? 6.165 2.684 -1.765 1.00 91.56 122 PRO A C 1
ATOM 969 O O . PRO A 1 122 ? 6.580 1.715 -1.129 1.00 91.56 122 PRO A O 1
ATOM 972 N N . TYR A 1 123 ? 6.852 3.832 -1.849 1.00 93.38 123 TYR A N 1
ATOM 973 C CA . TYR A 1 123 ? 8.137 4.025 -1.178 1.00 93.38 123 TYR A CA 1
ATOM 974 C C . TYR A 1 123 ? 7.969 4.015 0.340 1.00 93.38 123 TYR A C 1
ATOM 976 O O . TYR A 1 123 ? 8.670 3.259 1.009 1.00 93.38 123 TYR A O 1
ATOM 984 N N . LYS A 1 124 ? 7.010 4.776 0.895 1.00 94.50 124 LYS A N 1
ATOM 985 C CA . LYS A 1 124 ? 6.742 4.784 2.347 1.00 94.50 124 LYS A CA 1
ATOM 986 C C . LYS A 1 124 ? 6.479 3.376 2.871 1.00 94.50 124 LYS A C 1
ATOM 988 O O . LYS A 1 124 ? 6.968 3.026 3.942 1.00 94.50 124 LYS A O 1
ATOM 993 N N . GLN A 1 125 ? 5.754 2.560 2.110 1.00 93.81 125 GLN A N 1
ATOM 994 C CA . GLN A 1 125 ? 5.469 1.177 2.484 1.00 93.81 125 GLN A CA 1
ATOM 995 C C . GLN A 1 125 ? 6.671 0.246 2.381 1.00 93.81 125 GLN A C 1
ATOM 997 O O . GLN A 1 125 ? 6.917 -0.532 3.304 1.00 93.81 125 GLN A O 1
ATOM 1002 N N . ALA A 1 126 ? 7.440 0.324 1.295 1.00 95.69 126 ALA A N 1
ATOM 1003 C CA . ALA A 1 126 ? 8.674 -0.440 1.161 1.00 95.69 126 ALA A CA 1
ATOM 1004 C C . ALA A 1 126 ? 9.660 -0.092 2.288 1.00 95.69 126 ALA A C 1
ATOM 1006 O O . ALA A 1 126 ? 10.162 -0.991 2.963 1.00 95.69 126 ALA A O 1
ATOM 1007 N N . ALA A 1 127 ? 9.847 1.203 2.549 1.00 96.44 127 ALA A N 1
ATOM 1008 C CA . ALA A 1 127 ? 10.694 1.733 3.609 1.00 96.44 127 ALA A CA 1
ATOM 1009 C C . ALA A 1 127 ? 10.238 1.272 4.994 1.00 96.44 127 ALA A C 1
ATOM 1011 O O . ALA A 1 127 ? 11.038 0.707 5.737 1.00 96.44 127 ALA A O 1
ATOM 1012 N N . TYR A 1 128 ? 8.951 1.430 5.325 1.00 96.31 128 TYR A N 1
ATOM 1013 C CA . TYR A 1 128 ? 8.403 0.975 6.603 1.00 96.31 128 TYR A CA 1
ATOM 1014 C C . TYR A 1 128 ? 8.641 -0.524 6.810 1.00 96.31 128 TYR A C 1
ATOM 1016 O O . TYR A 1 128 ? 9.191 -0.916 7.833 1.00 96.31 128 TYR A O 1
ATOM 1024 N N . ARG A 1 129 ? 8.325 -1.365 5.815 1.00 95.81 129 ARG A N 1
ATOM 1025 C CA . ARG A 1 129 ? 8.540 -2.820 5.902 1.00 95.81 129 ARG A CA 1
ATOM 1026 C C . ARG A 1 129 ? 10.015 -3.181 6.068 1.00 95.81 129 ARG A C 1
ATOM 1028 O O . ARG A 1 129 ? 10.322 -4.072 6.859 1.00 95.81 129 ARG A O 1
ATOM 1035 N N . GLN A 1 130 ? 10.909 -2.525 5.330 1.00 96.50 130 GLN A N 1
ATOM 1036 C CA . GLN A 1 130 ? 12.347 -2.777 5.412 1.00 96.50 130 GLN A CA 1
ATOM 1037 C C . GLN A 1 130 ? 12.890 -2.393 6.795 1.00 96.50 130 GLN A C 1
ATOM 1039 O O . GLN A 1 130 ? 13.565 -3.198 7.436 1.00 96.50 130 GLN A O 1
ATOM 1044 N N . ILE A 1 131 ? 12.506 -1.221 7.309 1.00 96.75 131 ILE A N 1
ATOM 1045 C CA . ILE A 1 131 ? 12.855 -0.782 8.663 1.00 96.75 131 ILE A CA 1
ATOM 1046 C C . ILE A 1 131 ? 12.269 -1.742 9.706 1.00 96.75 131 ILE A C 1
ATOM 1048 O O . ILE A 1 131 ? 12.992 -2.181 10.592 1.00 96.75 131 ILE A O 1
ATOM 1052 N N . SER A 1 132 ? 10.996 -2.135 9.617 1.00 95.19 132 SER A N 1
ATOM 1053 C CA . SER A 1 132 ? 10.386 -3.059 10.585 1.00 95.19 132 SER A CA 1
ATOM 1054 C C . SER A 1 132 ? 11.134 -4.392 10.672 1.00 95.19 132 SER A C 1
ATOM 1056 O O . SER A 1 132 ? 11.348 -4.900 11.774 1.00 95.19 132 SER A O 1
ATOM 1058 N N . ARG A 1 133 ? 11.585 -4.945 9.536 1.00 95.06 133 ARG A N 1
ATOM 1059 C CA . ARG A 1 133 ? 12.432 -6.152 9.515 1.00 95.06 133 ARG A CA 1
ATOM 1060 C C . ARG A 1 133 ? 13.791 -5.902 10.155 1.00 95.06 133 ARG A C 1
ATOM 1062 O O . ARG A 1 133 ? 14.243 -6.732 10.938 1.00 95.06 133 ARG A O 1
ATOM 1069 N N . LEU A 1 134 ? 14.424 -4.771 9.841 1.00 94.12 134 LEU A N 1
ATOM 1070 C CA . LEU A 1 134 ? 15.683 -4.361 10.459 1.00 94.12 134 LEU A CA 1
ATOM 1071 C C . LEU A 1 134 ? 15.541 -4.317 11.985 1.00 94.12 134 LEU A C 1
ATOM 1073 O O . LEU A 1 134 ? 16.325 -4.962 12.679 1.00 94.12 134 LEU A O 1
ATOM 1077 N N . LEU A 1 135 ? 14.532 -3.603 12.498 1.00 91.19 135 LEU A N 1
ATOM 1078 C CA . LEU A 1 135 ? 14.331 -3.393 13.934 1.00 91.19 135 LEU A CA 1
ATOM 1079 C C . LEU A 1 135 ? 13.977 -4.683 14.676 1.00 91.19 135 LEU A C 1
ATOM 1081 O O . LEU A 1 135 ? 14.412 -4.856 15.809 1.00 91.19 135 LEU A O 1
ATOM 1085 N N . SER A 1 136 ? 13.252 -5.603 14.035 1.00 90.88 136 SER A N 1
ATOM 1086 C CA . SER A 1 136 ? 12.906 -6.909 14.621 1.00 90.88 136 SER A CA 1
ATOM 1087 C C . SER A 1 136 ? 14.134 -7.781 14.918 1.00 90.88 136 SER A C 1
ATOM 1089 O O . SER A 1 136 ? 14.046 -8.700 15.725 1.00 90.88 136 SER A O 1
ATOM 1091 N N . ASN A 1 137 ? 15.272 -7.488 14.282 1.00 90.75 137 ASN A N 1
ATOM 1092 C CA . ASN A 1 137 ? 16.543 -8.186 14.481 1.00 90.75 137 ASN A CA 1
ATOM 1093 C C . ASN A 1 137 ? 17.526 -7.422 15.389 1.00 90.75 137 ASN A C 1
ATOM 1095 O O . ASN A 1 137 ? 18.662 -7.866 15.547 1.00 90.75 137 ASN A O 1
ATOM 1099 N N . GLN A 1 138 ? 17.143 -6.263 15.936 1.00 89.62 138 GLN A N 1
ATOM 1100 C CA . GLN A 1 138 ? 18.005 -5.477 16.820 1.00 89.62 138 GLN A CA 1
ATOM 1101 C C . GLN A 1 138 ? 17.711 -5.769 18.292 1.00 89.62 138 GLN A C 1
ATOM 1103 O O . GLN A 1 138 ? 16.560 -5.916 18.698 1.00 89.62 138 GLN A O 1
ATOM 1108 N N . GLU A 1 139 ? 18.765 -5.773 19.106 1.00 91.75 139 GLU A N 1
ATOM 1109 C CA . GLU A 1 139 ? 18.635 -5.778 20.562 1.00 91.75 139 GLU A CA 1
ATOM 1110 C C . GLU A 1 139 ? 17.967 -4.488 21.054 1.00 91.75 139 GLU A C 1
ATOM 1112 O O . GLU A 1 139 ? 18.178 -3.393 20.517 1.00 91.75 139 GLU A O 1
ATOM 1117 N N . TYR A 1 140 ? 17.172 -4.611 22.117 1.00 91.62 140 TYR A N 1
ATOM 1118 C CA . TYR A 1 140 ? 16.483 -3.467 22.699 1.00 91.62 140 TYR A CA 1
ATOM 1119 C C . TYR A 1 140 ? 17.474 -2.392 23.172 1.00 91.62 140 TYR A C 1
ATOM 1121 O O . TYR A 1 140 ? 18.439 -2.660 23.888 1.00 91.62 140 TYR A O 1
ATOM 1129 N N . SER A 1 141 ? 17.174 -1.135 22.847 1.00 90.50 141 SER A N 1
ATOM 1130 C CA . SER A 1 141 ? 17.833 0.039 23.418 1.00 90.50 141 SER A CA 1
ATOM 1131 C C . SER A 1 141 ? 16.844 1.195 23.534 1.00 90.50 141 SER A C 1
ATOM 1133 O O . SER A 1 141 ? 15.858 1.257 22.799 1.00 90.50 141 SER A O 1
ATOM 1135 N N . SER A 1 142 ? 17.118 2.165 24.409 1.00 91.12 142 SER A N 1
ATOM 1136 C CA . SER A 1 142 ? 16.271 3.360 24.529 1.00 91.12 142 SER A CA 1
ATOM 1137 C C . SER A 1 142 ? 16.206 4.167 23.225 1.00 91.12 142 SER A C 1
ATOM 1139 O O . SER A 1 142 ? 15.163 4.731 22.903 1.00 91.12 142 SER A O 1
ATOM 1141 N N . SER A 1 143 ? 17.297 4.200 22.445 1.00 89.88 143 SER A N 1
ATOM 1142 C CA . SER A 1 143 ? 17.311 4.862 21.131 1.00 89.88 143 SER A CA 1
ATOM 1143 C C . SER A 1 143 ? 16.401 4.137 20.140 1.00 89.88 143 SER A C 1
ATOM 1145 O O . SER A 1 143 ? 15.612 4.778 19.446 1.00 89.88 143 SER A O 1
ATOM 1147 N N . LEU A 1 144 ? 16.467 2.802 20.111 1.00 91.56 144 LEU A N 1
ATOM 1148 C CA . LEU A 1 144 ? 15.606 1.978 19.269 1.00 91.56 144 LEU A CA 1
ATOM 1149 C C . LEU A 1 144 ? 14.132 2.104 19.668 1.00 91.56 144 LEU A C 1
ATOM 1151 O O . LEU A 1 144 ? 13.279 2.224 18.794 1.00 91.56 144 LEU A O 1
ATOM 1155 N N . PHE A 1 145 ? 13.825 2.128 20.967 1.00 92.56 145 PHE A N 1
ATOM 1156 C CA . PHE A 1 145 ? 12.466 2.335 21.471 1.00 92.56 145 PHE A CA 1
ATOM 1157 C C . PHE A 1 145 ? 11.891 3.683 21.018 1.00 92.56 145 PHE A C 1
ATOM 1159 O O . PHE A 1 145 ? 10.808 3.732 20.436 1.00 92.56 145 PHE A O 1
ATOM 1166 N N . ASN A 1 146 ? 12.643 4.772 21.209 1.00 93.00 146 ASN A N 1
ATOM 1167 C CA . ASN A 1 146 ? 12.219 6.111 20.796 1.00 93.00 146 ASN A CA 1
ATOM 1168 C C . ASN A 1 146 ? 12.005 6.202 19.280 1.00 93.00 146 ASN A C 1
ATOM 1170 O O . ASN A 1 146 ? 11.032 6.803 18.820 1.00 93.00 146 ASN A O 1
ATOM 1174 N N . TYR A 1 147 ? 12.894 5.587 18.497 1.00 95.69 147 TYR A N 1
ATOM 1175 C CA . TYR A 1 147 ? 12.737 5.526 17.049 1.00 95.69 147 TYR A CA 1
ATOM 1176 C C . TYR A 1 147 ? 11.535 4.671 16.634 1.00 95.69 147 TYR A C 1
ATOM 1178 O O . TYR A 1 147 ? 10.757 5.098 15.787 1.00 95.69 147 TYR A O 1
ATOM 1186 N N . SER A 1 148 ? 11.314 3.524 17.279 1.00 94.06 148 SER A N 1
ATOM 1187 C CA . SER A 1 148 ? 10.150 2.667 17.025 1.00 94.06 148 SER A CA 1
ATOM 1188 C C . SER A 1 148 ? 8.847 3.420 17.287 1.00 94.06 148 SER A C 1
ATOM 1190 O O . SER A 1 148 ? 7.939 3.370 16.466 1.00 94.06 148 SER A O 1
ATOM 1192 N N . PHE A 1 149 ? 8.771 4.199 18.372 1.00 92.94 149 PHE A N 1
ATOM 1193 C CA . PHE A 1 149 ? 7.605 5.035 18.664 1.00 92.94 149 PHE A CA 1
ATOM 1194 C C . PHE A 1 149 ? 7.353 6.095 17.582 1.00 92.94 149 PHE A C 1
ATOM 1196 O O . PHE A 1 149 ? 6.209 6.351 17.212 1.00 92.94 149 PHE A O 1
ATOM 1203 N N . ARG A 1 150 ? 8.416 6.694 17.032 1.00 94.12 150 ARG A N 1
ATOM 1204 C CA . ARG A 1 150 ? 8.306 7.599 15.880 1.00 94.12 150 ARG A CA 1
ATOM 1205 C C . ARG A 1 150 ? 7.797 6.862 14.637 1.00 94.12 150 ARG A C 1
ATOM 1207 O O . ARG A 1 150 ? 6.892 7.364 13.977 1.00 94.12 150 ARG A O 1
ATOM 1214 N N . LEU A 1 151 ? 8.341 5.679 14.361 1.00 95.44 151 LEU A N 1
ATOM 1215 C CA . LEU A 1 151 ? 7.992 4.842 13.213 1.00 95.44 151 LEU A CA 1
ATOM 1216 C C . LEU A 1 151 ? 6.530 4.359 13.251 1.00 95.44 151 LEU A C 1
ATOM 1218 O O . LEU A 1 151 ? 5.925 4.174 12.197 1.00 95.44 151 LEU A O 1
ATOM 1222 N N . LEU A 1 152 ? 5.923 4.212 14.438 1.00 94.12 152 LEU A N 1
ATOM 1223 C CA . LEU A 1 152 ? 4.501 3.857 14.601 1.00 94.12 152 LEU A CA 1
ATOM 1224 C C . LEU A 1 152 ? 3.527 4.858 13.958 1.00 94.12 152 LEU A C 1
ATOM 1226 O O . LEU A 1 152 ? 2.355 4.535 13.797 1.00 94.12 152 LEU A O 1
ATOM 1230 N N . LYS A 1 153 ? 3.990 6.048 13.558 1.00 93.00 153 LYS A N 1
ATOM 1231 C CA . LYS A 1 153 ? 3.182 7.023 12.814 1.00 93.00 153 LYS A CA 1
ATOM 1232 C C . LYS A 1 153 ? 3.007 6.666 11.333 1.00 93.00 153 LYS A C 1
ATOM 1234 O O . LYS A 1 153 ? 2.060 7.125 10.712 1.00 93.00 153 LYS A O 1
ATOM 1239 N N . ASN A 1 154 ? 3.899 5.865 10.748 1.00 92.69 154 ASN A N 1
ATOM 1240 C CA . ASN A 1 154 ? 3.841 5.499 9.328 1.00 92.69 154 ASN A CA 1
ATOM 1241 C C . ASN A 1 154 ? 2.678 4.583 8.911 1.00 92.69 154 ASN A C 1
ATOM 1243 O O . ASN A 1 154 ? 2.153 4.820 7.817 1.00 92.69 154 ASN A O 1
ATOM 1247 N N . PRO A 1 155 ? 2.295 3.548 9.691 1.00 90.94 155 PRO A N 1
ATOM 1248 C CA . PRO A 1 155 ? 1.178 2.661 9.363 1.00 90.94 155 PRO A CA 1
ATOM 1249 C C . PRO A 1 155 ? -0.183 3.228 9.798 1.00 90.94 155 PRO A C 1
ATOM 1251 O O . PRO A 1 155 ? -1.156 2.483 9.891 1.00 90.94 155 PRO A O 1
ATOM 1254 N N . GLU A 1 156 ? -0.257 4.523 10.106 1.00 89.25 156 GLU A N 1
ATOM 1255 C CA . GLU A 1 156 ? -1.527 5.207 10.317 1.00 89.25 156 GLU A CA 1
ATOM 1256 C C . GLU A 1 156 ? -2.395 5.117 9.042 1.00 89.25 156 GLU A C 1
ATOM 1258 O O . GLU A 1 156 ? -1.882 5.023 7.921 1.00 89.25 156 GLU A O 1
ATOM 1263 N N . HIS A 1 157 ? -3.714 5.005 9.226 1.00 88.19 157 HIS A N 1
ATOM 1264 C CA . HIS A 1 157 ? -4.629 4.604 8.156 1.00 88.19 157 HIS A CA 1
ATOM 1265 C C . HIS A 1 157 ? -5.052 5.753 7.230 1.00 88.19 157 HIS A C 1
ATOM 1267 O O . HIS A 1 157 ? -5.698 5.477 6.219 1.00 88.19 157 HIS A O 1
ATOM 1273 N N . ASN A 1 158 ? -4.676 7.001 7.523 1.00 84.56 158 ASN A N 1
ATOM 1274 C CA . ASN A 1 158 ? -4.907 8.155 6.668 1.00 84.56 158 ASN A CA 1
ATOM 1275 C C . ASN A 1 158 ? -3.706 8.376 5.739 1.00 84.56 158 ASN A C 1
ATOM 1277 O O . ASN A 1 158 ? -2.555 8.593 6.122 1.00 84.56 158 ASN A O 1
ATOM 1281 N N . TRP A 1 159 ? -3.983 8.309 4.441 1.00 85.56 159 TRP A N 1
ATOM 1282 C CA . TRP A 1 159 ? -2.959 8.302 3.402 1.00 85.56 159 TRP A CA 1
ATOM 1283 C C . TRP A 1 159 ? -2.828 9.666 2.747 1.00 85.56 159 TRP A C 1
ATOM 1285 O O . TRP A 1 159 ? -3.191 9.846 1.589 1.00 85.56 159 TRP A O 1
ATOM 1295 N N . GLY A 1 160 ? -2.279 10.609 3.513 1.00 87.50 160 GLY A N 1
ATOM 1296 C CA . GLY A 1 160 ? -2.134 12.002 3.101 1.00 87.50 160 GLY A CA 1
ATOM 1297 C C . GLY A 1 160 ? -3.314 12.870 3.534 1.00 87.50 160 GLY A C 1
ATOM 1298 O O . GLY A 1 160 ? -4.241 12.414 4.200 1.00 87.50 160 GLY A O 1
ATOM 1299 N N . LEU A 1 161 ? -3.239 14.152 3.188 1.00 89.50 161 LEU A N 1
ATOM 1300 C CA . LEU A 1 161 ? -4.296 15.119 3.469 1.00 89.50 161 LEU A CA 1
ATOM 1301 C C . LEU A 1 161 ? -5.445 14.983 2.459 1.00 89.50 161 LEU A C 1
ATOM 1303 O O . LEU A 1 161 ? -5.209 14.704 1.284 1.00 89.50 161 LEU A O 1
ATOM 1307 N N . CYS A 1 162 ? -6.667 15.235 2.931 1.00 87.38 162 CYS A N 1
ATOM 1308 C CA . CYS A 1 162 ? -7.887 15.195 2.128 1.00 87.38 162 CYS A CA 1
ATOM 1309 C C . CYS A 1 162 ? -7.839 16.225 0.985 1.00 87.38 162 CYS A C 1
ATOM 1311 O O . CYS A 1 162 ? -7.707 17.427 1.232 1.00 87.38 162 CYS A O 1
ATOM 1313 N N . THR A 1 163 ? -7.934 15.784 -0.269 1.00 89.19 163 THR A N 1
ATOM 1314 C CA . THR A 1 163 ? -7.771 16.701 -1.410 1.00 89.19 163 THR A CA 1
ATOM 1315 C C . THR A 1 163 ? -8.951 17.652 -1.548 1.00 89.19 163 THR A C 1
ATOM 1317 O O . THR A 1 163 ? -8.733 18.843 -1.744 1.00 89.19 163 THR A O 1
ATOM 1320 N N . GLU A 1 164 ? -10.175 17.167 -1.350 1.00 86.50 164 GLU A N 1
ATOM 1321 C CA . GLU A 1 164 ? -11.393 17.988 -1.322 1.00 86.50 164 GLU A CA 1
ATOM 1322 C C . GLU A 1 164 ? -11.367 19.033 -0.195 1.00 86.50 164 GLU A C 1
ATOM 1324 O O . GLU A 1 164 ? -11.790 20.169 -0.384 1.00 86.50 164 GLU A O 1
ATOM 1329 N N . CYS A 1 165 ? -10.831 18.671 0.972 1.00 87.38 165 CYS A N 1
ATOM 1330 C CA . CYS A 1 165 ? -10.851 19.522 2.159 1.00 87.38 165 CYS A CA 1
ATOM 1331 C C . CYS A 1 165 ? -9.838 20.675 2.084 1.00 87.38 165 CYS A C 1
ATOM 1333 O O . CYS A 1 165 ? -10.049 21.725 2.692 1.00 87.38 165 CYS A O 1
ATOM 1335 N N . TYR A 1 166 ? -8.704 20.456 1.408 1.00 91.81 166 TYR A N 1
ATOM 1336 C CA . TYR A 1 166 ? -7.562 21.375 1.442 1.00 91.81 166 TYR A CA 1
ATOM 1337 C C . TYR A 1 166 ? -7.241 22.044 0.102 1.00 91.81 166 TYR A C 1
ATOM 1339 O O . TYR A 1 166 ? -6.569 23.077 0.114 1.00 91.81 166 TYR A O 1
ATOM 1347 N N . LEU A 1 167 ? -7.705 21.515 -1.038 1.00 92.31 167 LEU A N 1
ATOM 1348 C CA . LEU A 1 167 ? -7.636 22.238 -2.310 1.00 92.31 167 LEU A CA 1
ATOM 1349 C C . LEU A 1 167 ? -8.738 23.287 -2.392 1.00 92.31 167 LEU A C 1
ATOM 1351 O O . LEU A 1 167 ? -9.857 23.088 -1.927 1.00 92.31 167 LEU A O 1
ATOM 1355 N N . LYS A 1 168 ? -8.438 24.407 -3.049 1.00 91.44 168 LYS A N 1
ATOM 1356 C CA . LYS A 1 168 ? -9.486 25.354 -3.439 1.00 91.44 168 LYS A CA 1
ATOM 1357 C C . LYS A 1 168 ? -10.453 24.689 -4.415 1.00 91.44 168 LYS A C 1
ATOM 1359 O O . LYS A 1 168 ? -10.025 23.923 -5.278 1.00 91.44 168 LYS A O 1
ATOM 1364 N N . GLU A 1 169 ? -11.730 25.052 -4.337 1.00 87.19 169 GLU A N 1
ATOM 1365 C CA . GLU A 1 169 ? -12.794 24.508 -5.195 1.00 87.19 169 GLU A CA 1
ATOM 1366 C C . GLU A 1 169 ? -12.451 24.619 -6.693 1.00 87.19 169 GLU A C 1
ATOM 1368 O O . GLU A 1 169 ? -12.590 23.651 -7.447 1.00 87.19 169 GLU A O 1
ATOM 1373 N N . GLU A 1 170 ? -11.899 25.765 -7.117 1.00 87.88 170 GLU A N 1
ATOM 1374 C CA . GLU A 1 170 ? -11.448 25.969 -8.498 1.00 87.88 170 GLU A CA 1
ATOM 1375 C C . GLU A 1 170 ? -10.327 25.006 -8.925 1.00 87.88 170 GLU A C 1
ATOM 1377 O O . GLU A 1 170 ? -10.235 24.629 -10.095 1.00 87.88 170 GLU A O 1
ATOM 1382 N N . HIS A 1 171 ? -9.468 24.596 -7.990 1.00 89.62 171 HIS A N 1
ATOM 1383 C CA . HIS A 1 171 ? -8.316 23.748 -8.261 1.00 89.62 171 HIS A CA 1
ATOM 1384 C C . HIS A 1 171 ? -8.672 22.269 -8.245 1.00 89.62 171 HIS A C 1
ATOM 1386 O O . HIS A 1 171 ? -8.168 21.519 -9.082 1.00 89.62 171 HIS A O 1
ATOM 1392 N N . TYR A 1 172 ? -9.547 21.880 -7.320 1.00 86.38 172 TYR A N 1
ATOM 1393 C CA . TYR A 1 172 ? -9.986 20.509 -7.102 1.00 86.38 172 TYR A CA 1
ATOM 1394 C C . TYR A 1 172 ? -10.616 19.875 -8.354 1.00 86.38 172 TYR A C 1
ATOM 1396 O O . TYR A 1 172 ? -10.462 18.679 -8.580 1.00 86.38 172 TYR A O 1
ATOM 1404 N N . SER A 1 173 ? -11.266 20.678 -9.204 1.00 86.31 173 SER A N 1
ATOM 1405 C CA . SER A 1 173 ? -12.020 20.199 -10.371 1.00 86.31 173 SER A CA 1
ATOM 1406 C C . SER A 1 173 ? -11.423 20.541 -11.742 1.00 86.31 173 SER A C 1
ATOM 1408 O O . SER A 1 173 ? -11.983 20.122 -12.754 1.00 86.31 173 SER A O 1
ATOM 1410 N N . SER A 1 174 ? -10.306 21.278 -11.807 1.00 87.00 174 SER A N 1
ATOM 1411 C CA . SER A 1 174 ? -9.832 21.868 -13.078 1.00 87.00 174 SER A CA 1
ATOM 1412 C C . SER A 1 174 ? -8.383 21.547 -13.454 1.00 87.00 174 SER A C 1
ATOM 1414 O O . SER A 1 174 ? -7.986 21.807 -14.586 1.00 87.00 174 SER A O 1
ATOM 1416 N N . ASN A 1 175 ? -7.574 20.996 -12.539 1.00 88.75 175 ASN A N 1
ATOM 1417 C CA . ASN A 1 175 ? -6.121 20.853 -12.728 1.00 88.75 175 ASN A CA 1
ATOM 1418 C C . ASN A 1 175 ? -5.639 19.398 -12.662 1.00 88.75 175 ASN A C 1
ATOM 1420 O O . ASN A 1 175 ? -4.647 19.101 -11.999 1.00 88.75 175 ASN A O 1
ATOM 1424 N N . TYR A 1 176 ? -6.354 18.490 -13.327 1.00 85.81 176 TYR A N 1
ATOM 1425 C CA . TYR A 1 176 ? -6.027 17.062 -13.294 1.00 85.81 176 TYR A CA 1
ATOM 1426 C C . TYR A 1 176 ? -4.862 16.690 -14.224 1.00 85.81 176 TYR A C 1
ATOM 1428 O O . TYR A 1 176 ? -3.994 15.894 -13.872 1.00 85.81 176 TYR A O 1
ATOM 1436 N N . HIS A 1 177 ? -4.841 17.266 -15.425 1.00 85.81 177 HIS A N 1
ATOM 1437 C CA . HIS A 1 177 ? -3.838 16.970 -16.446 1.00 85.81 177 HIS A CA 1
ATOM 1438 C C . HIS A 1 177 ? -2.484 17.609 -16.107 1.00 85.81 177 HIS A C 1
ATOM 1440 O O . HIS A 1 177 ? -2.409 18.679 -15.499 1.00 85.81 177 HIS A O 1
ATOM 1446 N N . ASN A 1 178 ? -1.386 16.958 -16.512 1.00 87.25 178 ASN A N 1
ATOM 1447 C CA . ASN A 1 178 ? -0.026 17.325 -16.090 1.00 87.25 178 ASN A CA 1
ATOM 1448 C C . ASN A 1 178 ? 0.350 18.783 -16.392 1.00 87.25 178 ASN A C 1
ATOM 1450 O O . ASN A 1 178 ? 1.074 19.411 -15.613 1.00 87.25 178 ASN A O 1
ATOM 1454 N N . LYS A 1 179 ? -0.127 19.334 -17.511 1.00 87.44 179 LYS A N 1
ATOM 1455 C CA . LYS A 1 179 ? 0.148 20.716 -17.916 1.00 87.44 179 LYS A CA 1
ATOM 1456 C C . LYS A 1 179 ? -0.532 21.716 -16.979 1.00 87.44 179 LYS A C 1
ATOM 1458 O O . LYS A 1 179 ? 0.124 22.637 -16.491 1.00 87.44 179 LYS A O 1
ATOM 1463 N N . GLU A 1 180 ? -1.819 21.526 -16.724 1.00 89.50 180 GLU A N 1
ATOM 1464 C CA . GLU A 1 180 ? -2.649 22.341 -15.842 1.00 89.50 180 GLU A CA 1
ATOM 1465 C C . GLU A 1 180 ? -2.124 22.239 -14.406 1.00 89.50 180 GLU A C 1
ATOM 1467 O O . GLU A 1 180 ? -1.782 23.263 -13.808 1.00 89.50 180 GLU A O 1
ATOM 1472 N N . PHE A 1 181 ? -1.907 21.015 -13.909 1.00 91.06 181 PHE A N 1
ATOM 1473 C CA . PHE A 1 181 ? -1.313 20.751 -12.597 1.00 91.06 181 PHE A CA 1
ATOM 1474 C C . PHE A 1 181 ? 0.031 21.468 -12.409 1.00 91.06 181 PHE A C 1
ATOM 1476 O O . PHE A 1 181 ? 0.243 22.153 -11.408 1.00 91.06 181 PHE A O 1
ATOM 1483 N N . SER A 1 182 ? 0.933 21.384 -13.394 1.00 92.44 182 SER A N 1
ATOM 1484 C CA . SER A 1 182 ? 2.255 22.025 -13.314 1.00 92.44 182 SER A CA 1
ATOM 1485 C C . SER A 1 182 ? 2.175 23.544 -13.131 1.00 92.44 182 SER A C 1
ATOM 1487 O O . SER A 1 182 ? 3.061 24.129 -12.508 1.00 92.44 182 SER A O 1
ATOM 1489 N N . SER A 1 183 ? 1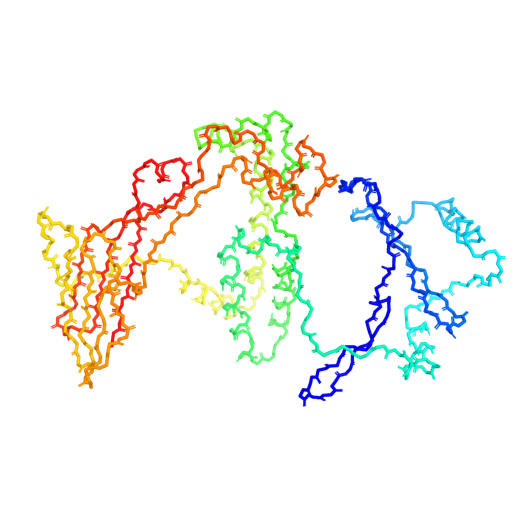.124 24.188 -13.648 1.00 94.12 183 SER A N 1
ATOM 1490 C CA . SER A 1 183 ? 0.933 25.637 -13.523 1.00 94.12 183 SER A CA 1
ATOM 1491 C C . SER A 1 183 ? 0.488 26.074 -12.122 1.00 94.12 183 SER A C 1
ATOM 1493 O O . SER A 1 183 ? 0.808 27.187 -11.704 1.00 94.12 183 SER A O 1
ATOM 1495 N N . VAL A 1 184 ? -0.190 25.190 -11.379 1.00 94.38 184 VAL A N 1
ATOM 1496 C CA . VAL A 1 184 ? -0.762 25.479 -10.052 1.00 94.38 184 VAL A CA 1
ATOM 1497 C C . VAL A 1 184 ? -0.023 24.805 -8.895 1.00 94.38 184 VAL A C 1
ATOM 1499 O O . VAL A 1 184 ? -0.240 25.182 -7.749 1.00 94.38 184 VAL A O 1
ATOM 1502 N N . ARG A 1 185 ? 0.896 23.868 -9.162 1.00 94.44 185 ARG A N 1
ATOM 1503 C CA . ARG A 1 185 ? 1.623 23.064 -8.157 1.00 94.44 185 ARG A CA 1
ATOM 1504 C C . ARG A 1 185 ? 2.308 23.869 -7.042 1.00 94.44 185 ARG A C 1
ATOM 1506 O O . ARG A 1 185 ? 2.410 23.406 -5.908 1.00 94.44 185 ARG A O 1
ATOM 1513 N N . ASN A 1 186 ? 2.783 25.073 -7.356 1.00 96.69 186 ASN A N 1
ATOM 1514 C CA . ASN A 1 186 ? 3.427 25.964 -6.381 1.00 96.69 186 ASN A CA 1
ATOM 1515 C C . ASN A 1 186 ? 2.420 26.788 -5.551 1.00 96.69 186 ASN A C 1
ATOM 1517 O O . ASN A 1 186 ? 2.826 27.612 -4.732 1.00 96.69 186 ASN A O 1
ATOM 1521 N N . GLY A 1 187 ? 1.117 26.605 -5.777 1.00 96.50 187 GLY A N 1
ATOM 1522 C CA . GLY A 1 187 ? 0.041 27.182 -4.980 1.00 96.50 187 GLY A CA 1
ATOM 1523 C C . GLY A 1 187 ? 0.063 26.662 -3.545 1.00 96.50 187 GLY A C 1
ATOM 1524 O O . GLY A 1 187 ? 0.489 25.541 -3.276 1.00 96.50 187 GLY A O 1
ATOM 1525 N N . SER A 1 188 ? -0.377 27.493 -2.601 1.00 96.75 188 SER A N 1
ATOM 1526 C CA . SER A 1 188 ? -0.281 27.197 -1.166 1.00 96.75 188 SER A CA 1
ATOM 1527 C C . SER A 1 188 ? -1.046 25.940 -0.739 1.00 96.75 188 SER A C 1
ATOM 1529 O O . SER A 1 188 ? -0.609 25.243 0.167 1.00 96.75 188 SER A O 1
ATOM 1531 N N . ASP A 1 189 ? -2.177 25.660 -1.379 1.00 96.00 189 ASP A N 1
ATOM 1532 C CA . ASP A 1 189 ? -3.005 24.476 -1.152 1.00 96.00 189 ASP A CA 1
ATOM 1533 C C . ASP A 1 189 ? -2.330 23.190 -1.656 1.00 96.00 189 ASP A C 1
ATOM 1535 O O . ASP A 1 189 ? -2.221 22.220 -0.909 1.00 96.00 189 ASP A O 1
ATOM 1539 N N . PHE A 1 190 ? -1.762 23.202 -2.865 1.00 95.69 190 PHE A N 1
ATOM 1540 C CA . PHE A 1 190 ? -0.951 22.082 -3.360 1.00 95.69 190 PHE A CA 1
ATOM 1541 C C . PHE A 1 190 ? 0.308 21.852 -2.516 1.00 95.69 190 PHE A C 1
ATOM 1543 O O . PHE A 1 190 ? 0.629 20.713 -2.178 1.00 95.69 190 PHE A O 1
ATOM 1550 N N . GLN A 1 191 ? 1.002 22.924 -2.126 1.00 97.06 191 GLN A N 1
ATOM 1551 C CA . GLN A 1 191 ? 2.173 22.835 -1.253 1.00 97.06 191 GLN A CA 1
ATOM 1552 C C . GLN A 1 191 ? 1.824 22.270 0.130 1.00 97.06 191 GLN A C 1
ATOM 1554 O O . GLN A 1 191 ? 2.621 21.522 0.690 1.00 97.06 191 GLN A O 1
ATOM 1559 N N . LEU A 1 192 ? 0.637 22.568 0.669 1.00 97.06 192 LEU A N 1
ATOM 1560 C CA . LEU A 1 192 ? 0.161 21.972 1.919 1.00 97.06 192 LEU A CA 1
ATOM 1561 C C . LEU A 1 192 ? -0.012 20.450 1.785 1.00 97.06 192 LEU A C 1
ATOM 1563 O O . LEU A 1 192 ? 0.469 19.706 2.641 1.00 97.06 192 LEU A O 1
ATOM 1567 N N . LEU A 1 193 ? -0.629 19.976 0.697 1.00 94.94 193 LEU A N 1
ATOM 1568 C CA . LEU A 1 193 ? -0.743 18.538 0.418 1.00 94.94 193 LEU A CA 1
ATOM 1569 C C . LEU A 1 193 ? 0.638 17.873 0.293 1.00 94.94 193 LEU A C 1
ATOM 1571 O O . LEU A 1 193 ? 0.874 16.824 0.896 1.00 94.94 193 LEU A O 1
ATOM 1575 N N . GLU A 1 194 ? 1.571 18.482 -0.450 1.00 94.81 194 GLU A N 1
ATOM 1576 C CA . GLU A 1 194 ? 2.947 17.977 -0.587 1.00 94.81 194 GLU A CA 1
ATOM 1577 C C . GLU A 1 194 ? 3.674 17.911 0.765 1.00 94.81 194 GLU A C 1
ATOM 1579 O O . GLU A 1 194 ? 4.353 16.921 1.051 1.00 94.81 194 GLU A O 1
ATOM 1584 N N . GLN A 1 195 ? 3.503 18.922 1.621 1.00 95.88 195 GLN A N 1
ATOM 1585 C CA . GLN A 1 195 ? 4.068 18.945 2.972 1.00 95.88 195 GLN A CA 1
ATOM 1586 C C . GLN A 1 195 ? 3.522 17.809 3.840 1.00 95.88 195 GLN A C 1
ATOM 1588 O O . GLN A 1 195 ? 4.306 17.176 4.543 1.00 95.88 195 GLN A O 1
ATOM 1593 N N . GLY A 1 196 ? 2.227 17.485 3.748 1.00 94.12 196 GLY A N 1
ATOM 1594 C CA . GLY A 1 196 ? 1.642 16.345 4.464 1.00 94.12 196 GLY A CA 1
ATOM 1595 C C . GLY A 1 196 ? 2.308 15.011 4.097 1.00 94.12 196 GLY A C 1
ATOM 1596 O O . GLY A 1 196 ? 2.648 14.211 4.971 1.00 94.12 196 GLY A O 1
ATOM 1597 N N . TRP A 1 197 ? 2.595 14.791 2.810 1.00 93.75 197 TRP A N 1
ATOM 1598 C CA . TRP A 1 197 ? 3.341 13.608 2.358 1.00 93.75 197 TRP A CA 1
ATOM 1599 C C . TRP A 1 197 ? 4.799 13.606 2.831 1.00 93.75 197 TRP A C 1
ATOM 1601 O O . TRP A 1 197 ? 5.318 12.567 3.250 1.00 93.75 197 TRP A O 1
ATOM 1611 N N . GLN A 1 198 ? 5.469 14.760 2.791 1.00 95.06 198 GLN A N 1
ATOM 1612 C CA . GLN A 1 198 ? 6.836 14.905 3.300 1.00 95.06 198 GLN A CA 1
ATOM 1613 C C . GLN A 1 198 ? 6.906 14.640 4.807 1.00 95.06 198 GLN A C 1
ATOM 1615 O O . GLN A 1 198 ? 7.805 13.928 5.260 1.00 95.06 198 GLN A O 1
ATOM 1620 N N . GLU A 1 199 ? 5.943 15.146 5.580 1.00 94.62 199 GLU A N 1
ATOM 1621 C CA . GLU A 1 199 ? 5.828 14.888 7.013 1.00 94.62 199 GLU A CA 1
ATOM 1622 C C . GLU A 1 199 ? 5.667 13.388 7.277 1.00 94.62 199 GLU A C 1
ATOM 1624 O O . GLU A 1 199 ? 6.451 12.818 8.042 1.00 94.62 199 GLU A O 1
ATOM 1629 N N . ALA A 1 200 ? 4.730 12.728 6.589 1.00 93.56 200 ALA A N 1
ATOM 1630 C CA . ALA A 1 200 ? 4.495 11.292 6.727 1.00 93.56 200 ALA A CA 1
ATOM 1631 C C . ALA A 1 200 ? 5.756 10.458 6.427 1.00 93.56 200 ALA A C 1
ATOM 1633 O O . ALA A 1 200 ? 6.073 9.507 7.147 1.00 93.56 200 ALA A O 1
ATOM 1634 N N . ARG A 1 201 ? 6.521 10.826 5.390 1.00 94.94 201 ARG A N 1
ATOM 1635 C CA . ARG A 1 201 ? 7.805 10.179 5.063 1.00 94.94 201 ARG A CA 1
ATOM 1636 C C . ARG A 1 201 ? 8.907 10.508 6.068 1.00 94.94 201 ARG A C 1
ATOM 1638 O O . ARG A 1 201 ? 9.763 9.665 6.312 1.00 94.94 201 ARG A O 1
ATOM 1645 N N . SER A 1 202 ? 8.882 11.680 6.702 1.00 95.62 202 SER A N 1
ATOM 1646 C CA . SER A 1 202 ? 9.892 12.076 7.695 1.00 95.62 202 SER A CA 1
ATOM 1647 C C . SER A 1 202 ? 9.939 11.146 8.913 1.00 95.62 202 SER A C 1
ATOM 1649 O O . SER A 1 202 ? 10.968 11.057 9.587 1.00 95.62 202 SER A O 1
ATOM 1651 N N . TYR A 1 203 ? 8.836 10.458 9.219 1.00 95.69 203 TYR A N 1
ATOM 1652 C CA . TYR A 1 203 ? 8.745 9.506 10.326 1.00 95.69 203 TYR A CA 1
ATOM 1653 C C . TYR A 1 203 ? 9.510 8.197 10.064 1.00 95.69 203 TYR A C 1
ATOM 1655 O O . TYR A 1 203 ? 9.882 7.521 11.023 1.00 95.69 203 TYR A O 1
ATOM 1663 N N . LEU A 1 204 ? 9.856 7.903 8.801 1.00 96.62 204 LEU A N 1
ATOM 1664 C CA . LEU A 1 204 ? 10.746 6.793 8.434 1.00 96.62 204 LEU A CA 1
ATOM 1665 C C . LEU A 1 204 ? 12.167 7.003 8.958 1.00 96.62 204 LEU A C 1
ATOM 1667 O O . LEU A 1 204 ? 12.883 6.035 9.191 1.00 96.62 204 LEU A O 1
ATOM 1671 N N . TYR A 1 205 ? 12.586 8.252 9.154 1.00 96.25 205 TYR A N 1
ATOM 1672 C CA . TYR A 1 205 ? 13.952 8.578 9.537 1.00 96.25 205 TYR A CA 1
ATOM 1673 C C . TYR A 1 205 ? 14.059 8.848 11.045 1.00 96.25 205 TYR A C 1
ATOM 1675 O O . TYR A 1 205 ? 13.175 9.492 11.633 1.00 96.25 205 TYR A O 1
ATOM 1683 N N . PRO A 1 206 ? 15.144 8.390 11.696 1.00 95.06 206 PRO A N 1
ATOM 1684 C CA . PRO A 1 206 ? 15.460 8.792 13.058 1.00 95.06 206 PRO A CA 1
ATOM 1685 C C . PRO A 1 206 ? 15.730 10.299 13.124 1.00 95.06 206 PRO A C 1
ATOM 1687 O O . PRO A 1 206 ? 16.116 10.936 12.145 1.00 95.06 206 PRO A O 1
ATOM 1690 N N . LEU A 1 207 ? 15.530 10.889 14.303 1.00 94.50 207 LEU A N 1
ATOM 1691 C CA . LEU A 1 207 ? 15.855 12.300 14.523 1.00 94.50 207 LEU A CA 1
ATOM 1692 C C . LEU A 1 207 ? 17.372 12.503 14.518 1.00 94.50 207 LEU A C 1
ATOM 1694 O O . LEU A 1 207 ? 18.100 11.632 14.988 1.00 94.50 207 LEU A O 1
ATOM 1698 N N . ASN A 1 208 ? 17.837 13.692 14.130 1.00 93.44 208 ASN A N 1
ATOM 1699 C CA . ASN A 1 208 ? 19.262 14.059 14.170 1.00 93.44 208 ASN A CA 1
ATOM 1700 C C . ASN A 1 208 ? 19.895 13.955 15.572 1.00 93.44 208 ASN A C 1
ATOM 1702 O O . ASN A 1 208 ? 21.112 13.875 15.691 1.00 93.44 208 ASN A O 1
ATOM 1706 N N . SER A 1 209 ? 19.080 13.980 16.629 1.00 92.69 209 SER A N 1
ATOM 1707 C CA . SER A 1 209 ? 19.498 13.786 18.023 1.00 92.69 209 SER A CA 1
ATOM 1708 C C . SER A 1 209 ? 19.561 12.317 18.465 1.00 92.69 209 SER A C 1
ATOM 1710 O O . SER A 1 209 ? 19.878 12.051 19.623 1.00 92.69 209 SER A O 1
ATOM 1712 N N . SER A 1 210 ? 19.221 11.370 17.586 1.00 93.75 210 SER A N 1
ATOM 1713 C CA . SER A 1 210 ? 19.270 9.929 17.868 1.00 93.75 210 SER A CA 1
ATOM 1714 C C . SER A 1 210 ? 20.711 9.411 17.850 1.00 93.75 210 SER A C 1
ATOM 1716 O O . SER A 1 210 ? 21.632 10.115 17.435 1.00 93.75 210 SER A O 1
ATOM 1718 N N . ASP A 1 211 ? 20.909 8.162 18.275 1.00 93.19 211 ASP A N 1
ATOM 1719 C CA . ASP A 1 211 ? 22.214 7.504 18.198 1.00 93.19 211 ASP A CA 1
ATOM 1720 C C . ASP A 1 211 ? 22.767 7.528 16.750 1.00 93.19 211 ASP A C 1
ATOM 1722 O O . ASP A 1 211 ? 22.087 7.049 15.835 1.00 93.19 211 ASP A O 1
ATOM 1726 N N . PRO A 1 212 ? 23.989 8.050 16.509 1.00 95.44 212 PRO A N 1
ATOM 1727 C CA . PRO A 1 212 ? 24.586 8.100 15.173 1.00 95.44 212 PRO A CA 1
ATOM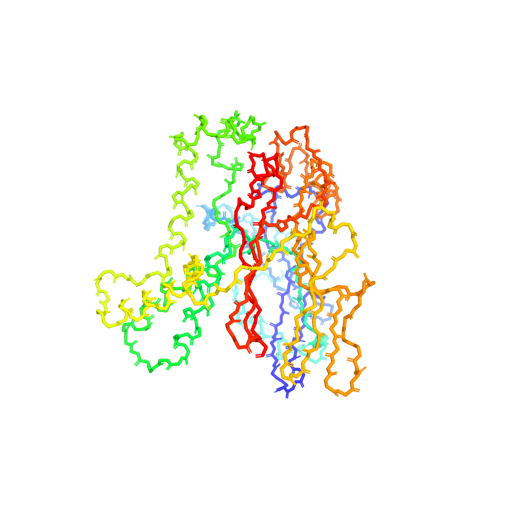 1728 C C . PRO A 1 212 ? 24.701 6.740 14.475 1.00 95.44 212 PRO A C 1
ATOM 1730 O O . PRO A 1 212 ? 24.598 6.670 13.250 1.00 95.44 212 PRO A O 1
ATOM 1733 N N . SER A 1 213 ? 24.897 5.657 15.232 1.00 93.75 213 SER A N 1
ATOM 1734 C CA . SER A 1 213 ? 24.947 4.299 14.686 1.00 93.75 213 SER A CA 1
ATOM 1735 C C . SER A 1 213 ? 23.580 3.846 14.172 1.00 93.75 213 SER A C 1
ATOM 1737 O O . SER A 1 213 ? 23.508 3.274 13.088 1.00 93.75 213 SER A O 1
ATOM 1739 N N . LEU A 1 214 ? 22.497 4.190 14.879 1.00 94.19 214 LEU A N 1
ATOM 1740 C CA . LEU A 1 214 ? 21.125 3.939 14.435 1.00 94.19 214 LEU A CA 1
ATOM 1741 C C . LEU A 1 214 ? 20.786 4.768 13.192 1.00 94.19 214 LEU A C 1
ATOM 1743 O O . LEU A 1 214 ? 20.204 4.237 12.251 1.00 94.19 214 LEU A O 1
ATOM 1747 N N . ILE A 1 215 ? 21.176 6.048 13.168 1.00 96.25 215 ILE A N 1
ATOM 1748 C CA . ILE A 1 215 ? 20.980 6.921 11.999 1.00 96.25 215 ILE A CA 1
ATOM 1749 C C . ILE A 1 215 ? 21.651 6.313 10.769 1.00 96.25 215 ILE A C 1
ATOM 1751 O O . ILE A 1 215 ? 21.009 6.163 9.731 1.00 96.25 215 ILE A O 1
ATOM 1755 N N . LYS A 1 216 ? 22.925 5.927 10.894 1.00 96.00 216 LYS A N 1
ATOM 1756 C CA . LYS A 1 216 ? 23.662 5.290 9.802 1.00 96.00 216 LYS A CA 1
ATOM 1757 C C . LYS A 1 216 ? 22.993 3.987 9.367 1.00 96.00 216 LYS A C 1
ATOM 1759 O O . LYS A 1 216 ? 22.775 3.799 8.180 1.00 96.00 216 LYS A O 1
ATOM 1764 N N . LEU A 1 217 ? 22.632 3.127 10.318 1.00 94.88 217 LEU A N 1
ATOM 1765 C CA . LEU A 1 217 ? 22.011 1.835 10.040 1.00 94.88 217 LEU A CA 1
ATOM 1766 C C . LEU A 1 217 ? 20.697 1.980 9.260 1.00 94.88 217 LEU A C 1
ATOM 1768 O O . LEU A 1 217 ? 20.494 1.281 8.270 1.00 94.88 217 LEU A O 1
ATOM 1772 N N . VAL A 1 218 ? 19.821 2.901 9.675 1.00 96.50 218 VAL A N 1
ATOM 1773 C CA . VAL A 1 218 ? 18.557 3.168 8.974 1.00 96.50 218 VAL A CA 1
ATOM 1774 C C . VAL A 1 218 ? 18.810 3.759 7.590 1.00 96.50 218 VAL A C 1
AT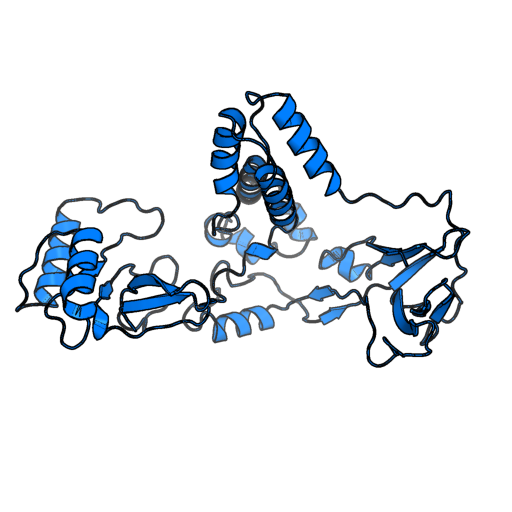OM 1776 O O . VAL A 1 218 ? 18.197 3.309 6.628 1.00 96.50 218 VAL A O 1
ATOM 1779 N N . ASN A 1 219 ? 19.713 4.735 7.467 1.00 96.69 219 ASN A N 1
ATOM 1780 C CA . ASN A 1 219 ? 20.006 5.358 6.176 1.00 96.69 219 ASN A CA 1
ATOM 1781 C C . ASN A 1 219 ? 20.592 4.355 5.178 1.00 96.69 219 ASN A C 1
ATOM 1783 O O . ASN A 1 219 ? 20.103 4.285 4.058 1.00 96.69 219 ASN A O 1
ATOM 1787 N N . ASP A 1 220 ? 21.566 3.541 5.596 1.00 96.25 220 ASP A N 1
ATOM 1788 C CA . ASP A 1 220 ? 22.139 2.483 4.757 1.00 96.25 220 ASP A CA 1
ATOM 1789 C C . ASP A 1 220 ? 21.046 1.502 4.299 1.00 96.25 220 ASP A C 1
ATOM 1791 O O . ASP A 1 220 ? 20.985 1.135 3.131 1.00 96.25 220 ASP A O 1
ATOM 1795 N N . THR A 1 221 ? 20.133 1.138 5.207 1.00 95.88 221 THR A N 1
ATOM 1796 C CA . THR A 1 221 ? 19.003 0.241 4.916 1.00 95.88 221 THR A CA 1
ATOM 1797 C C . THR A 1 221 ? 18.015 0.847 3.915 1.00 95.88 221 THR A C 1
ATOM 1799 O O . THR A 1 221 ? 17.460 0.140 3.078 1.00 95.88 221 THR A O 1
ATOM 1802 N N . LEU A 1 222 ? 17.752 2.153 4.000 1.00 96.69 222 LEU A N 1
ATOM 1803 C CA . LEU A 1 222 ? 16.848 2.844 3.079 1.00 96.69 222 LEU A CA 1
ATOM 1804 C C . LEU A 1 222 ? 17.491 3.128 1.720 1.00 96.69 222 LEU A C 1
ATOM 1806 O O . LEU A 1 222 ? 16.768 3.195 0.725 1.00 96.69 222 LEU A O 1
ATOM 1810 N N . GLU A 1 223 ? 18.815 3.260 1.662 1.00 95.50 223 GLU A N 1
ATOM 1811 C CA . GLU A 1 223 ? 19.558 3.424 0.411 1.00 95.50 223 GLU A CA 1
ATOM 1812 C C . GLU A 1 223 ? 19.408 2.190 -0.496 1.00 95.50 223 GLU A C 1
ATOM 1814 O O . GLU A 1 223 ? 19.334 2.326 -1.713 1.00 95.50 223 GLU A O 1
ATOM 1819 N N . GLU A 1 224 ? 19.237 0.991 0.078 1.00 93.31 224 GLU A N 1
ATOM 1820 C CA . GLU A 1 224 ? 18.946 -0.243 -0.675 1.00 93.31 224 GLU A CA 1
ATOM 1821 C C . GLU A 1 224 ? 17.642 -0.172 -1.489 1.00 93.31 224 GLU A C 1
ATOM 1823 O O . GLU A 1 224 ? 17.464 -0.923 -2.449 1.00 93.31 224 GLU A O 1
ATOM 1828 N N . LEU A 1 225 ? 16.714 0.716 -1.113 1.00 94.56 225 LEU A N 1
ATOM 1829 C CA . LEU A 1 225 ? 15.447 0.914 -1.818 1.00 94.56 225 LEU A CA 1
ATOM 1830 C C . LEU A 1 225 ? 15.547 1.935 -2.951 1.00 94.56 225 LEU A C 1
ATOM 1832 O O . LEU A 1 225 ? 14.593 2.071 -3.719 1.00 94.56 225 LEU A O 1
ATOM 1836 N N . VAL A 1 226 ? 16.654 2.677 -3.048 1.00 92.00 226 VAL A N 1
ATOM 1837 C CA . VAL A 1 226 ? 16.858 3.668 -4.103 1.00 92.00 226 VAL A CA 1
ATOM 1838 C C . VAL A 1 226 ? 17.086 2.924 -5.422 1.00 92.00 226 VAL A C 1
ATOM 1840 O O . VAL A 1 226 ? 18.065 2.185 -5.555 1.00 92.00 226 VAL A O 1
ATOM 1843 N N . PRO A 1 227 ? 16.206 3.094 -6.428 1.00 89.00 227 PRO A N 1
ATOM 1844 C CA . PRO A 1 227 ? 16.400 2.447 -7.716 1.00 89.00 227 PRO A CA 1
ATOM 1845 C C . PRO A 1 227 ? 17.698 2.937 -8.362 1.00 89.00 227 PRO A C 1
ATOM 1847 O O . PRO A 1 227 ? 17.904 4.140 -8.524 1.00 89.00 227 PRO A O 1
ATOM 1850 N N . SER A 1 228 ? 18.557 2.005 -8.766 1.00 89.94 228 SER A N 1
ATOM 1851 C CA . SER A 1 228 ? 19.791 2.300 -9.495 1.00 89.94 228 SER A CA 1
ATOM 1852 C C . SER A 1 228 ? 19.726 1.744 -10.914 1.00 89.94 228 SER A C 1
ATOM 1854 O O . SER A 1 228 ? 19.083 0.727 -11.181 1.00 89.94 228 SER A O 1
ATOM 1856 N N . LEU A 1 229 ? 20.377 2.439 -11.848 1.00 91.88 229 LEU A N 1
ATOM 1857 C CA . LEU A 1 229 ? 20.561 1.921 -13.200 1.00 91.88 229 LEU A CA 1
ATOM 1858 C C . LEU A 1 229 ? 21.577 0.772 -13.163 1.00 91.88 229 LEU A C 1
ATOM 1860 O O . LEU A 1 229 ? 22.581 0.879 -12.451 1.00 91.88 229 LEU A O 1
ATOM 1864 N N . PRO A 1 230 ? 21.363 -0.309 -13.931 1.00 93.81 230 PRO A N 1
ATOM 1865 C CA . PRO A 1 230 ? 22.326 -1.396 -13.975 1.00 93.81 230 PRO A CA 1
ATOM 1866 C C . PRO A 1 230 ? 23.643 -0.933 -14.605 1.00 93.81 230 PRO A C 1
ATOM 1868 O O . PRO A 1 230 ? 23.654 -0.195 -15.591 1.00 93.81 230 PRO A O 1
ATOM 1871 N N . ASN A 1 231 ? 24.763 -1.409 -14.058 1.00 94.25 231 ASN A N 1
ATOM 1872 C CA . ASN A 1 231 ? 26.058 -1.261 -14.712 1.00 94.25 231 ASN A CA 1
ATOM 1873 C C . ASN A 1 231 ? 26.166 -2.276 -15.865 1.00 94.25 231 ASN A C 1
ATOM 1875 O O . ASN A 1 231 ? 26.109 -3.485 -15.638 1.00 94.25 231 ASN A O 1
ATOM 1879 N N . LEU A 1 232 ? 26.347 -1.775 -17.088 1.00 96.56 232 LEU A N 1
ATOM 1880 C CA . LEU A 1 232 ? 26.410 -2.573 -18.313 1.00 96.56 232 LEU A CA 1
ATOM 1881 C C . LEU A 1 232 ? 27.838 -2.979 -18.724 1.00 96.56 232 LEU A C 1
ATOM 1883 O O . LEU A 1 232 ? 27.984 -3.716 -19.692 1.00 96.56 232 LEU A O 1
ATOM 1887 N N . ASP A 1 233 ? 28.885 -2.562 -18.003 1.00 95.69 233 ASP A N 1
ATOM 1888 C CA . ASP A 1 233 ? 30.297 -2.791 -18.374 1.00 95.69 233 ASP A CA 1
ATOM 1889 C C . ASP A 1 233 ? 30.647 -4.278 -18.572 1.00 95.69 233 ASP A C 1
ATOM 1891 O O . ASP A 1 233 ? 31.529 -4.624 -19.357 1.00 95.69 233 ASP A O 1
ATOM 1895 N N . GLN A 1 234 ? 29.965 -5.169 -17.847 1.00 94.12 234 GLN A N 1
ATOM 1896 C CA . GLN A 1 234 ? 30.174 -6.622 -17.899 1.00 94.12 234 GLN A CA 1
ATOM 1897 C C . GLN A 1 234 ? 29.131 -7.357 -18.751 1.00 94.12 234 GLN A C 1
ATOM 1899 O O . GLN A 1 234 ? 29.115 -8.591 -18.780 1.00 94.12 234 GLN A O 1
ATOM 1904 N N . PHE A 1 235 ? 28.260 -6.613 -19.429 1.00 97.44 235 PHE A N 1
ATOM 1905 C CA . PHE A 1 235 ? 27.160 -7.156 -20.202 1.00 97.44 235 PHE A CA 1
ATOM 1906 C C . PHE A 1 235 ? 27.384 -6.983 -21.704 1.00 97.44 235 PHE A C 1
ATOM 1908 O O . PHE A 1 235 ? 27.888 -5.972 -22.188 1.00 97.44 235 PHE A O 1
ATOM 1915 N N . ILE A 1 236 ? 26.952 -7.985 -22.461 1.00 97.38 236 ILE A N 1
ATOM 1916 C CA . ILE A 1 236 ? 26.927 -7.968 -23.917 1.00 97.38 236 ILE A CA 1
ATOM 1917 C C . ILE A 1 236 ? 25.504 -7.649 -24.361 1.00 97.38 236 ILE A C 1
ATOM 1919 O O . ILE A 1 236 ? 24.555 -8.350 -23.998 1.00 97.38 236 ILE A O 1
ATOM 1923 N N . GLN A 1 237 ? 25.368 -6.617 -25.191 1.00 97.62 237 GLN A N 1
ATOM 1924 C CA . GLN A 1 237 ? 24.091 -6.273 -25.802 1.00 97.62 237 GLN A CA 1
ATOM 1925 C C . GLN A 1 237 ? 23.627 -7.385 -26.749 1.00 97.62 237 GLN A C 1
ATOM 1927 O O . GLN A 1 237 ? 24.382 -7.861 -27.600 1.00 97.62 237 GLN A O 1
ATOM 1932 N N . ILE A 1 238 ? 22.365 -7.777 -26.625 1.00 96.62 238 ILE A N 1
ATOM 1933 C CA . ILE A 1 238 ? 21.705 -8.725 -27.517 1.00 96.62 238 ILE A CA 1
ATOM 1934 C C . ILE A 1 238 ? 21.115 -7.938 -28.697 1.00 96.62 238 ILE A C 1
ATOM 1936 O O . ILE A 1 238 ? 20.323 -7.016 -28.477 1.00 96.62 238 ILE A O 1
ATOM 1940 N N . PRO A 1 239 ? 21.465 -8.277 -29.952 1.00 93.75 239 PRO A N 1
ATOM 1941 C CA . PRO A 1 239 ? 20.870 -7.643 -31.120 1.00 93.75 239 PRO A CA 1
ATOM 1942 C C . PRO A 1 239 ? 19.358 -7.877 -31.167 1.00 93.75 239 PRO A C 1
ATOM 1944 O O . PRO A 1 239 ? 18.895 -9.012 -31.060 1.00 93.75 239 PRO A O 1
ATOM 1947 N N . LEU A 1 240 ? 18.594 -6.803 -31.363 1.00 94.00 240 LEU A N 1
ATOM 1948 C CA . LEU A 1 240 ? 17.145 -6.883 -31.534 1.00 94.00 240 LEU A CA 1
ATOM 1949 C C . LEU A 1 240 ? 16.802 -7.026 -33.028 1.00 94.00 240 LEU A C 1
ATOM 1951 O O . LEU A 1 240 ? 17.315 -6.243 -33.835 1.00 94.00 240 LEU A O 1
ATOM 1955 N N . PRO A 1 241 ? 15.932 -7.974 -33.421 1.00 91.69 241 PRO A N 1
ATOM 1956 C CA . PRO A 1 241 ? 15.537 -8.138 -34.815 1.00 91.69 241 PRO A CA 1
ATOM 1957 C C . PRO A 1 241 ? 14.694 -6.950 -35.305 1.00 91.69 241 PRO A C 1
ATOM 1959 O O . PRO A 1 241 ? 14.012 -6.274 -34.528 1.00 91.69 241 PRO A O 1
ATOM 1962 N N . SER A 1 242 ? 14.726 -6.693 -36.619 1.00 87.12 242 SER A N 1
ATOM 1963 C CA . SER A 1 242 ? 13.939 -5.615 -37.244 1.00 87.12 242 SER A CA 1
ATOM 1964 C C . SER A 1 242 ? 12.431 -5.878 -37.192 1.00 87.12 242 SER A C 1
ATOM 1966 O O . SER A 1 242 ? 11.656 -4.934 -37.084 1.00 87.12 242 SER A O 1
ATOM 1968 N N . ASN A 1 243 ? 12.017 -7.148 -37.245 1.00 85.81 243 ASN A N 1
ATOM 1969 C CA . ASN A 1 243 ? 10.647 -7.579 -36.982 1.00 85.81 243 ASN A CA 1
ATOM 1970 C C . ASN A 1 243 ? 10.630 -8.358 -35.662 1.00 85.81 243 ASN A C 1
ATOM 1972 O O . ASN A 1 243 ? 11.347 -9.342 -35.530 1.00 85.81 243 ASN A O 1
ATOM 1976 N N . ARG A 1 244 ? 9.835 -7.896 -34.696 1.00 84.50 244 ARG A N 1
ATOM 1977 C CA . ARG A 1 244 ? 9.785 -8.434 -33.325 1.00 84.50 244 ARG A CA 1
ATOM 1978 C C . ARG A 1 244 ? 8.474 -9.160 -33.017 1.00 84.50 244 ARG A C 1
ATOM 1980 O O . ARG A 1 244 ? 8.263 -9.610 -31.890 1.00 84.50 244 ARG A O 1
ATOM 1987 N N . THR A 1 245 ? 7.564 -9.230 -33.988 1.00 76.19 245 THR A N 1
ATOM 1988 C CA . THR A 1 245 ? 6.223 -9.777 -33.788 1.00 76.19 245 THR A CA 1
ATOM 1989 C C . THR A 1 245 ? 6.297 -11.277 -33.532 1.00 76.19 245 THR A C 1
ATOM 1991 O O . THR A 1 245 ? 6.695 -12.036 -34.411 1.00 76.19 245 THR A O 1
ATOM 1994 N N . ASN A 1 246 ? 5.863 -11.693 -32.339 1.00 69.75 246 ASN A N 1
ATOM 1995 C CA . ASN A 1 246 ? 5.816 -13.092 -31.895 1.00 69.75 246 ASN A CA 1
ATOM 1996 C C . ASN A 1 246 ? 7.164 -13.833 -31.939 1.00 69.75 246 ASN A C 1
ATOM 1998 O O . ASN A 1 246 ? 7.178 -15.060 -31.992 1.00 69.75 246 ASN A O 1
ATOM 2002 N N . ASP A 1 247 ? 8.275 -13.098 -31.886 1.00 87.94 247 ASP A N 1
ATOM 2003 C CA . ASP A 1 247 ? 9.622 -13.662 -31.830 1.00 87.94 247 ASP A CA 1
ATOM 2004 C C . ASP A 1 247 ? 10.232 -13.474 -30.433 1.00 87.94 247 ASP A C 1
ATOM 2006 O O . ASP A 1 247 ? 9.835 -12.575 -29.673 1.00 87.94 247 ASP A O 1
ATOM 2010 N N . TYR A 1 248 ? 11.187 -14.327 -30.075 1.00 94.12 248 TYR A N 1
ATOM 2011 C CA . TYR A 1 248 ? 11.810 -14.324 -28.757 1.00 94.12 248 TYR A CA 1
ATOM 2012 C C . TYR A 1 248 ? 13.307 -14.631 -28.802 1.00 94.12 248 TYR A C 1
ATOM 2014 O O . TYR A 1 248 ? 13.793 -15.415 -29.612 1.00 94.12 248 TYR A O 1
ATOM 2022 N N . PHE A 1 249 ? 14.042 -14.035 -27.869 1.00 95.19 249 PHE A N 1
ATOM 2023 C CA . PHE A 1 249 ? 15.423 -14.392 -27.591 1.00 95.19 249 PHE A CA 1
ATOM 2024 C C . PHE A 1 249 ? 15.459 -15.643 -26.716 1.00 95.19 249 PHE A C 1
ATOM 2026 O O . PHE A 1 249 ? 14.913 -15.630 -25.612 1.00 95.19 249 PHE A O 1
ATOM 2033 N N . LEU A 1 250 ? 16.112 -16.704 -27.190 1.00 95.50 250 LEU A N 1
ATOM 2034 C CA . LEU A 1 250 ? 16.358 -17.901 -26.392 1.00 95.50 250 LEU A CA 1
ATOM 2035 C C . LEU A 1 250 ? 17.629 -17.718 -25.552 1.00 95.50 250 LEU A C 1
ATOM 2037 O O . LEU A 1 250 ? 18.732 -17.574 -26.081 1.00 95.5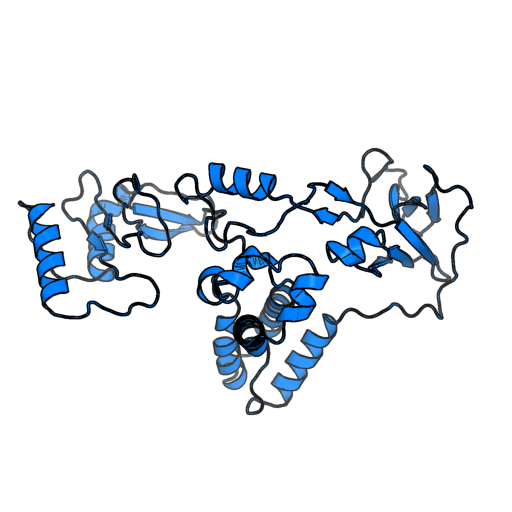0 250 LEU A O 1
ATOM 2041 N N . PHE A 1 251 ? 17.454 -17.718 -24.238 1.00 96.06 251 PHE A N 1
ATOM 2042 C CA . PHE A 1 251 ? 18.498 -17.605 -23.236 1.00 96.06 251 PHE A CA 1
ATOM 2043 C C . PHE A 1 251 ? 18.694 -18.958 -22.551 1.00 96.06 251 PHE A C 1
ATOM 2045 O O . PHE A 1 251 ? 17.831 -19.422 -21.808 1.00 96.06 251 PHE A O 1
ATOM 2052 N N . GLU A 1 252 ? 19.832 -19.587 -22.835 1.00 95.31 252 GLU A N 1
ATOM 2053 C CA . GLU A 1 252 ? 20.204 -20.891 -22.287 1.00 95.31 252 GLU A CA 1
ATOM 2054 C C . GLU A 1 252 ? 21.065 -20.721 -21.038 1.00 95.31 252 GLU A C 1
ATOM 2056 O O . GLU A 1 252 ? 22.141 -20.112 -21.090 1.00 95.31 252 GLU A O 1
ATOM 2061 N N . THR A 1 253 ? 20.592 -21.290 -19.935 1.00 92.88 253 THR A N 1
ATOM 2062 C CA . THR A 1 253 ? 21.263 -21.313 -18.631 1.00 92.88 253 THR A CA 1
ATOM 2063 C C . THR A 1 253 ? 21.628 -22.754 -18.259 1.00 92.88 253 THR A C 1
ATOM 2065 O O . THR A 1 253 ? 21.374 -23.686 -19.018 1.00 92.88 253 THR A O 1
ATOM 2068 N N . ILE A 1 254 ? 22.226 -22.967 -17.084 1.00 90.50 254 ILE A N 1
ATOM 2069 C CA . ILE A 1 254 ? 22.544 -24.325 -16.605 1.00 90.50 254 ILE A CA 1
ATOM 2070 C C . ILE A 1 254 ? 21.271 -25.139 -16.321 1.00 90.50 254 ILE A C 1
ATOM 2072 O O . ILE A 1 254 ? 21.277 -26.350 -16.510 1.00 90.50 254 ILE A O 1
ATOM 2076 N N . LEU A 1 255 ? 20.210 -24.484 -15.842 1.00 92.50 255 LEU A N 1
ATOM 2077 C CA . LEU A 1 255 ? 19.006 -25.150 -15.329 1.00 92.50 255 LEU A CA 1
ATOM 2078 C C . LEU A 1 255 ? 17.774 -24.956 -16.213 1.00 92.50 255 LEU A C 1
ATOM 2080 O O . LEU A 1 255 ? 16.802 -25.693 -16.071 1.00 92.50 255 LEU A O 1
ATOM 2084 N N . PHE A 1 256 ? 17.793 -23.949 -17.085 1.00 95.56 256 PHE A N 1
ATOM 2085 C CA . PHE A 1 256 ? 16.621 -23.528 -17.840 1.00 95.56 256 PHE A CA 1
ATOM 2086 C C . PHE A 1 256 ? 16.955 -23.066 -19.253 1.00 95.56 256 PHE A C 1
ATOM 2088 O O . PHE A 1 256 ? 17.936 -22.344 -19.461 1.00 95.56 256 PHE A O 1
ATOM 2095 N N . SER A 1 257 ? 16.035 -23.360 -20.166 1.00 96.56 257 SER A N 1
ATOM 2096 C CA . SER A 1 257 ? 15.910 -22.709 -21.469 1.00 96.56 257 SER A CA 1
ATOM 2097 C C . SER A 1 257 ? 14.777 -21.687 -21.397 1.00 96.56 257 SER A C 1
ATOM 2099 O O . SER A 1 257 ? 13.628 -22.036 -21.101 1.00 96.56 257 SER A O 1
ATOM 2101 N N . VAL A 1 258 ? 15.084 -20.409 -21.635 1.00 97.31 258 VAL A N 1
ATOM 2102 C CA . VAL A 1 258 ? 14.154 -19.295 -21.384 1.00 97.31 258 VAL A CA 1
ATOM 2103 C C . VAL A 1 258 ? 13.974 -18.439 -22.633 1.00 97.31 258 VAL A C 1
ATOM 2105 O O . VAL A 1 258 ? 14.930 -17.870 -23.142 1.00 97.31 258 VAL A O 1
ATOM 2108 N N . GLY A 1 259 ? 12.749 -18.313 -23.134 1.00 96.56 259 GLY A N 1
ATOM 2109 C CA . GLY A 1 259 ? 12.412 -17.462 -24.273 1.00 96.56 259 GLY A CA 1
ATOM 2110 C C . GLY A 1 259 ? 11.827 -16.124 -23.834 1.00 96.56 259 GLY A C 1
ATOM 2111 O O . GLY A 1 259 ? 10.737 -16.086 -23.262 1.00 96.56 259 GLY A O 1
ATOM 2112 N N . PHE A 1 260 ? 12.517 -15.030 -24.148 1.00 96.62 260 PHE A N 1
ATOM 2113 C CA . PHE A 1 260 ? 12.102 -13.660 -23.839 1.00 96.62 260 PHE A CA 1
ATOM 2114 C C . PHE A 1 260 ? 11.572 -12.946 -25.079 1.00 96.62 260 PHE A C 1
ATOM 2116 O O . PHE A 1 260 ? 12.287 -12.801 -26.068 1.00 96.62 260 PHE A O 1
ATOM 2123 N N . ASN A 1 261 ? 10.331 -12.471 -25.038 1.00 95.25 261 ASN A N 1
ATOM 2124 C CA . ASN A 1 261 ? 9.699 -11.806 -26.171 1.00 95.25 261 ASN A CA 1
ATOM 2125 C C . ASN A 1 261 ? 10.414 -10.493 -26.532 1.00 95.25 261 ASN A C 1
ATOM 2127 O O . ASN A 1 261 ? 10.555 -9.607 -25.691 1.00 95.25 261 ASN A O 1
ATOM 2131 N N . TYR A 1 262 ? 10.789 -10.325 -27.803 1.00 95.38 262 TYR A N 1
ATOM 2132 C CA . TYR A 1 262 ? 11.504 -9.127 -28.265 1.00 95.38 262 TYR A CA 1
ATOM 2133 C C . TYR A 1 262 ? 10.667 -7.843 -28.245 1.00 95.38 262 TYR A C 1
ATOM 2135 O O . TYR A 1 262 ? 11.217 -6.751 -28.387 1.00 95.38 262 TYR A O 1
ATOM 2143 N N . THR A 1 263 ? 9.345 -7.949 -28.113 1.00 93.00 263 THR A N 1
ATOM 2144 C CA . THR A 1 263 ? 8.446 -6.795 -28.036 1.00 93.00 263 THR A CA 1
ATOM 2145 C C . THR A 1 263 ? 8.184 -6.409 -26.587 1.00 93.00 263 THR A C 1
ATOM 2147 O O . THR A 1 263 ? 8.415 -5.258 -26.239 1.00 93.00 263 THR A O 1
ATOM 2150 N N . THR A 1 264 ? 7.747 -7.342 -25.740 1.00 92.81 264 THR A N 1
ATOM 2151 C CA . THR A 1 264 ? 7.266 -7.048 -24.377 1.00 92.81 264 THR A CA 1
ATOM 2152 C C . THR A 1 264 ? 8.293 -7.310 -23.276 1.00 92.81 264 THR A C 1
ATOM 2154 O O . THR A 1 264 ? 8.107 -6.851 -22.153 1.00 92.81 264 THR A O 1
ATOM 2157 N N . GLY A 1 265 ? 9.350 -8.078 -23.559 1.00 94.19 265 GLY A N 1
ATOM 2158 C CA . GLY A 1 265 ? 10.314 -8.546 -22.559 1.00 94.19 265 GLY A CA 1
ATOM 2159 C C . GLY A 1 265 ? 9.794 -9.679 -21.666 1.00 94.19 265 GLY A C 1
ATOM 2160 O O . GLY A 1 265 ? 10.542 -10.187 -20.837 1.00 94.19 265 GLY A O 1
ATOM 2161 N N . ALA A 1 266 ? 8.537 -10.102 -21.838 1.00 95.56 266 ALA A N 1
ATOM 2162 C CA . ALA A 1 266 ? 7.949 -11.187 -21.062 1.00 95.56 266 ALA A CA 1
ATOM 2163 C C . ALA A 1 266 ? 8.579 -12.544 -21.412 1.00 95.56 266 ALA A C 1
ATOM 2165 O O . ALA A 1 266 ? 8.971 -12.794 -22.556 1.00 95.56 266 ALA A O 1
ATOM 2166 N N . ILE A 1 267 ? 8.600 -13.455 -20.442 1.00 96.62 267 ILE A N 1
ATOM 2167 C CA . ILE A 1 267 ? 8.992 -14.850 -20.638 1.00 96.62 267 ILE A CA 1
ATOM 2168 C C . ILE A 1 267 ? 7.824 -15.583 -21.304 1.00 96.62 267 ILE A C 1
ATOM 2170 O O . ILE A 1 267 ? 6.790 -15.823 -20.675 1.00 96.62 267 ILE A O 1
ATOM 2174 N N . VAL A 1 268 ? 8.002 -15.950 -22.571 1.00 96.00 268 VAL A N 1
ATOM 2175 C CA . VAL A 1 268 ? 7.029 -16.678 -23.409 1.00 96.00 268 VAL A CA 1
ATOM 2176 C C . VAL A 1 268 ? 7.367 -18.158 -23.567 1.00 96.00 268 VAL A C 1
ATOM 2178 O O . VAL A 1 268 ? 6.595 -18.909 -24.157 1.00 96.00 268 VAL A O 1
ATOM 2181 N N . PHE A 1 269 ? 8.515 -18.580 -23.046 1.00 96.19 269 PHE A N 1
ATOM 2182 C CA . PHE A 1 269 ? 8.939 -19.969 -22.970 1.00 96.19 269 PHE A CA 1
ATOM 2183 C C . PHE A 1 269 ? 9.836 -20.135 -21.744 1.00 96.19 269 PHE A C 1
ATOM 2185 O O . PHE A 1 269 ? 10.743 -19.336 -21.533 1.00 96.19 269 PHE A O 1
ATOM 2192 N N . LEU A 1 270 ? 9.578 -21.144 -20.922 1.00 96.88 270 LEU A N 1
ATOM 2193 C CA . LEU A 1 270 ? 10.467 -21.530 -19.829 1.00 96.88 270 LEU A CA 1
ATOM 2194 C C . LEU A 1 270 ? 10.381 -23.039 -19.670 1.00 96.88 270 LEU A C 1
ATOM 2196 O O . LEU A 1 270 ? 9.290 -23.565 -19.436 1.00 96.88 270 LEU A O 1
ATOM 2200 N N . GLN A 1 271 ? 11.515 -23.711 -19.786 1.00 97.31 271 GLN A N 1
ATOM 2201 C CA . GLN A 1 271 ? 11.634 -25.153 -19.627 1.00 97.31 271 GLN A CA 1
ATOM 2202 C C . GLN A 1 271 ? 12.804 -25.461 -18.696 1.00 97.31 271 GLN A C 1
ATOM 2204 O O . GLN A 1 271 ? 13.832 -24.793 -18.793 1.00 97.31 271 GLN A O 1
ATOM 2209 N N . ASP A 1 272 ? 12.630 -26.418 -17.784 1.00 95.19 272 ASP A N 1
ATOM 2210 C CA . ASP A 1 272 ? 13.723 -26.912 -16.939 1.00 95.19 272 ASP A CA 1
ATOM 2211 C C . ASP A 1 272 ? 14.573 -27.987 -17.642 1.00 95.19 272 ASP A C 1
ATOM 2213 O O . ASP A 1 272 ? 14.262 -28.444 -18.745 1.00 95.19 272 ASP A O 1
ATOM 2217 N N . ASP A 1 273 ? 15.654 -28.400 -16.985 1.00 91.06 273 ASP A N 1
ATOM 2218 C CA . ASP A 1 273 ? 16.584 -29.441 -17.437 1.00 91.06 273 ASP A CA 1
ATOM 2219 C C . ASP A 1 273 ? 15.955 -30.841 -17.584 1.00 91.06 273 ASP A C 1
ATOM 2221 O O . ASP A 1 273 ? 16.532 -31.714 -18.233 1.00 91.06 273 ASP A O 1
ATOM 2225 N N . ASN A 1 274 ? 14.757 -31.051 -17.031 1.00 93.56 274 ASN A N 1
ATOM 2226 C CA . ASN A 1 274 ? 13.961 -32.272 -17.155 1.00 93.56 274 ASN A CA 1
ATOM 2227 C C . ASN A 1 274 ? 12.858 -32.145 -18.221 1.00 93.56 274 ASN A C 1
ATOM 2229 O O . ASN A 1 274 ? 11.904 -32.926 -18.229 1.00 93.56 274 ASN A O 1
ATOM 2233 N N . GLU A 1 275 ? 12.974 -31.157 -19.109 1.00 92.44 275 GLU A N 1
ATOM 2234 C CA . GLU A 1 275 ? 12.032 -30.848 -20.184 1.00 92.44 275 GLU A CA 1
ATOM 2235 C C . GLU A 1 275 ? 10.627 -30.422 -19.713 1.00 92.44 275 GLU A C 1
ATOM 2237 O O . GLU A 1 275 ? 9.692 -30.330 -20.519 1.00 92.44 275 GLU A O 1
ATOM 2242 N N . LYS A 1 276 ? 10.436 -30.085 -18.436 1.00 95.62 276 LYS A N 1
ATOM 2243 C CA . LYS A 1 276 ? 9.142 -29.620 -17.935 1.00 95.62 276 LYS A CA 1
ATOM 2244 C C . LYS A 1 276 ? 8.911 -28.166 -18.334 1.00 95.62 276 LYS A C 1
ATOM 2246 O O . LYS A 1 276 ? 9.650 -27.264 -17.948 1.00 95.62 276 LYS A O 1
ATOM 2251 N N . THR A 1 277 ? 7.825 -27.917 -19.061 1.00 95.44 277 THR A N 1
ATOM 2252 C CA . THR A 1 277 ? 7.396 -26.559 -19.418 1.00 95.44 277 THR A CA 1
ATOM 2253 C C . THR A 1 277 ? 6.759 -25.848 -18.222 1.00 95.44 277 THR A C 1
ATOM 2255 O O . THR A 1 277 ? 5.750 -26.303 -17.683 1.00 95.44 277 THR A O 1
ATOM 2258 N N . LEU A 1 278 ? 7.323 -24.705 -17.837 1.00 95.19 278 LEU A N 1
ATOM 2259 C CA . LEU A 1 278 ? 6.845 -23.834 -16.757 1.00 95.19 278 LEU A CA 1
ATOM 2260 C C . LEU A 1 278 ? 6.137 -22.572 -17.281 1.00 95.19 278 LEU A C 1
ATOM 2262 O O . LEU A 1 278 ? 5.306 -22.006 -16.578 1.00 95.19 278 LEU A O 1
ATOM 2266 N N . SER A 1 279 ? 6.445 -22.137 -18.506 1.00 95.75 279 SER A N 1
ATOM 2267 C CA . SER A 1 279 ? 5.802 -21.004 -19.191 1.00 95.75 279 SER A CA 1
ATOM 2268 C C . SER A 1 279 ? 5.712 -21.269 -20.693 1.00 95.75 279 SER A C 1
ATOM 2270 O O . SER A 1 279 ? 6.573 -21.939 -21.266 1.00 95.75 279 SER A O 1
ATOM 2272 N N . ASN A 1 280 ? 4.673 -20.736 -21.335 1.00 93.44 280 ASN A N 1
ATOM 2273 C CA . ASN A 1 280 ? 4.483 -20.769 -22.785 1.00 93.44 280 ASN A CA 1
ATOM 2274 C C . ASN A 1 280 ? 3.758 -19.499 -23.263 1.00 93.44 280 ASN A C 1
ATOM 2276 O O . ASN A 1 280 ? 3.337 -18.674 -22.455 1.00 93.44 280 ASN A O 1
ATOM 2280 N N . ILE A 1 281 ? 3.556 -19.357 -24.575 1.00 90.50 281 ILE A N 1
ATOM 2281 C CA . ILE A 1 281 ? 2.938 -18.161 -25.173 1.00 90.50 281 ILE A CA 1
ATOM 2282 C C . ILE A 1 281 ? 1.522 -17.851 -24.655 1.00 90.50 281 ILE A C 1
ATOM 2284 O O . ILE A 1 281 ? 1.104 -16.700 -24.687 1.00 90.50 281 ILE A O 1
ATOM 2288 N N . ASN A 1 282 ? 0.797 -18.854 -24.147 1.00 92.38 282 ASN A N 1
ATOM 2289 C CA . ASN A 1 282 ? -0.533 -18.667 -23.561 1.00 92.38 282 ASN A CA 1
ATOM 2290 C C . ASN A 1 282 ? -0.482 -18.375 -22.051 1.00 92.38 282 ASN A C 1
ATOM 2292 O O . ASN A 1 282 ? -1.488 -17.977 -21.477 1.00 92.38 282 ASN A O 1
ATOM 2296 N N . ASN A 1 283 ? 0.663 -18.603 -21.401 1.00 93.44 283 ASN A N 1
ATOM 2297 C CA . ASN A 1 283 ? 0.864 -18.472 -19.957 1.00 93.44 283 ASN A CA 1
ATOM 2298 C C . ASN A 1 283 ? 2.207 -17.786 -19.694 1.00 93.44 283 ASN A C 1
ATOM 2300 O O . ASN A 1 283 ? 3.140 -18.399 -19.178 1.00 93.44 283 ASN A O 1
ATOM 2304 N N . THR A 1 284 ? 2.314 -16.530 -20.121 1.00 94.50 284 THR A N 1
ATOM 2305 C CA . THR A 1 284 ? 3.558 -15.760 -20.046 1.00 94.50 284 THR A CA 1
ATOM 2306 C C . THR A 1 2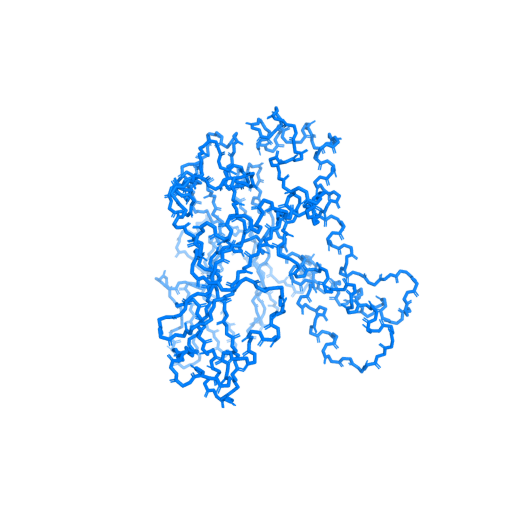84 ? 3.886 -15.342 -18.615 1.00 94.50 284 THR A C 1
ATOM 2308 O O . THR A 1 284 ? 2.979 -15.044 -17.838 1.00 94.50 284 THR A O 1
ATOM 2311 N N . LEU A 1 285 ? 5.173 -15.212 -18.290 1.00 95.56 285 LEU A N 1
ATOM 2312 C CA . LEU A 1 285 ? 5.643 -14.725 -16.988 1.00 95.56 285 LEU A CA 1
ATOM 2313 C C . LEU A 1 285 ? 6.373 -13.386 -17.125 1.00 95.56 285 LEU A C 1
ATOM 2315 O O . LEU A 1 285 ? 6.965 -13.087 -18.160 1.00 95.56 285 LEU A O 1
ATOM 2319 N N . GLY A 1 286 ? 6.354 -12.580 -16.063 1.00 93.38 286 GLY A N 1
ATOM 2320 C CA . GLY A 1 286 ? 7.139 -11.343 -15.991 1.00 93.38 286 GLY A CA 1
ATOM 2321 C C . GLY A 1 286 ? 6.690 -10.220 -16.933 1.00 93.38 286 GLY A C 1
ATOM 2322 O O . GLY A 1 286 ? 7.462 -9.300 -17.172 1.00 93.38 286 GLY A O 1
ATOM 2323 N N . SER A 1 287 ? 5.467 -10.277 -17.472 1.00 92.50 287 SER A N 1
ATOM 2324 C CA . SER A 1 287 ? 4.915 -9.171 -18.260 1.00 92.50 287 SER A CA 1
ATOM 2325 C C . SER A 1 287 ? 4.614 -7.973 -17.362 1.00 92.50 287 SER A C 1
ATOM 2327 O O . SER A 1 287 ? 3.939 -8.108 -16.341 1.00 92.50 287 SER A O 1
ATOM 2329 N N . ILE A 1 288 ? 5.069 -6.792 -17.774 1.00 94.50 288 ILE A N 1
ATOM 2330 C CA . ILE A 1 288 ? 4.750 -5.527 -17.111 1.00 94.50 288 ILE A CA 1
ATOM 2331 C C . ILE A 1 288 ? 3.539 -4.902 -17.794 1.00 94.50 288 ILE A C 1
ATOM 2333 O O . ILE A 1 288 ? 3.464 -4.864 -19.019 1.00 94.50 288 ILE A O 1
ATOM 2337 N N . GLN A 1 289 ? 2.599 -4.400 -16.998 1.00 93.06 289 GLN A N 1
ATOM 2338 C CA . GLN A 1 289 ? 1.408 -3.713 -17.485 1.00 93.06 289 GLN A CA 1
ATOM 2339 C C . GLN A 1 289 ? 1.189 -2.407 -16.723 1.00 93.06 289 GLN A C 1
ATOM 2341 O O . GLN A 1 289 ? 1.540 -2.296 -15.548 1.00 93.06 289 GLN A O 1
ATOM 2346 N N . TYR A 1 290 ? 0.566 -1.443 -17.388 1.00 93.56 290 TYR A N 1
ATOM 2347 C CA . TYR A 1 290 ? 0.126 -0.178 -16.820 1.00 93.56 290 TYR A CA 1
ATOM 2348 C C . TYR A 1 290 ? -1.365 -0.008 -17.097 1.00 93.56 290 TYR A C 1
ATOM 2350 O O . TYR A 1 290 ? -1.805 -0.174 -18.234 1.00 93.56 290 TYR A O 1
ATOM 2358 N N . LYS A 1 291 ? -2.152 0.287 -16.062 1.00 93.69 291 LYS A N 1
ATOM 2359 C CA . LYS A 1 291 ? -3.605 0.443 -16.170 1.00 93.69 291 LYS A CA 1
ATOM 2360 C C . LYS A 1 291 ? -3.972 1.896 -15.899 1.00 93.69 291 LYS A C 1
ATOM 2362 O O . LYS A 1 291 ? -3.672 2.404 -14.823 1.00 93.69 291 LYS A O 1
ATOM 2367 N N . THR A 1 292 ? -4.638 2.535 -16.853 1.00 92.56 292 THR A N 1
ATOM 2368 C CA . THR A 1 292 ? -5.303 3.822 -16.629 1.00 92.56 292 THR A CA 1
ATOM 2369 C C . THR A 1 292 ? -6.764 3.593 -16.260 1.00 92.56 292 THR A C 1
ATOM 2371 O O . THR A 1 292 ? -7.358 2.564 -16.610 1.00 92.56 292 THR A O 1
ATOM 2374 N N . TYR A 1 293 ? -7.333 4.567 -15.558 1.00 91.25 293 TYR A N 1
ATOM 2375 C CA . TYR A 1 293 ? -8.740 4.603 -15.185 1.00 91.25 293 TYR A CA 1
ATOM 2376 C C . TYR A 1 293 ? -9.377 5.875 -15.735 1.00 91.25 293 TYR A C 1
ATOM 2378 O O . TYR A 1 293 ? -8.737 6.925 -15.794 1.00 91.25 293 TYR A O 1
ATOM 2386 N N . SER A 1 294 ? -10.631 5.748 -16.143 1.00 91.19 294 SER A N 1
ATOM 2387 C CA . SER A 1 294 ? -11.459 6.838 -16.657 1.00 91.19 294 SER A CA 1
ATOM 2388 C C . SER A 1 294 ? -12.389 7.390 -15.579 1.00 91.19 294 SER A C 1
ATOM 2390 O O . SER A 1 294 ? -12.576 6.758 -14.538 1.00 91.19 294 SER A O 1
ATOM 2392 N N . ASN A 1 295 ? -13.029 8.530 -15.840 1.00 88.94 295 ASN A N 1
ATOM 2393 C CA . ASN A 1 295 ? -14.085 9.045 -14.965 1.00 88.94 295 ASN A CA 1
ATOM 2394 C C . ASN A 1 295 ? -15.207 8.008 -14.741 1.00 88.94 295 ASN A C 1
ATOM 2396 O O . ASN A 1 295 ? -15.614 7.786 -13.604 1.00 88.94 295 ASN A O 1
ATOM 2400 N N . ASP A 1 296 ? -15.618 7.290 -15.791 1.00 89.62 296 ASP A N 1
ATOM 2401 C CA . ASP A 1 296 ? -16.646 6.240 -15.715 1.00 89.62 296 ASP A CA 1
ATOM 2402 C C . ASP A 1 296 ? -16.253 5.087 -14.770 1.00 89.62 296 ASP A C 1
ATOM 2404 O O . ASP A 1 296 ? -17.112 4.459 -14.143 1.00 89.62 296 ASP A O 1
ATOM 2408 N N . ASP A 1 297 ? -14.953 4.797 -14.634 1.00 91.56 297 ASP A N 1
ATOM 2409 C CA . ASP A 1 297 ? -14.469 3.804 -13.671 1.00 91.56 297 ASP A CA 1
ATOM 2410 C C . ASP A 1 297 ? -14.693 4.264 -12.230 1.00 91.56 297 ASP A C 1
ATOM 2412 O O . ASP A 1 297 ? -15.140 3.465 -11.403 1.00 91.56 297 ASP A O 1
ATOM 2416 N N . PHE A 1 298 ? -14.420 5.538 -11.937 1.00 88.19 298 PHE A N 1
ATOM 2417 C CA . PHE A 1 298 ? -14.661 6.126 -10.619 1.00 88.19 298 PHE A CA 1
ATOM 2418 C C . PHE A 1 298 ? -16.155 6.252 -10.320 1.00 88.19 298 PHE A C 1
ATOM 2420 O O . PHE A 1 298 ? -16.573 5.951 -9.203 1.00 88.19 298 PHE A O 1
ATOM 2427 N N . ASP A 1 299 ? -16.976 6.613 -11.306 1.00 85.81 299 ASP A N 1
ATOM 2428 C CA . ASP A 1 299 ? -18.432 6.671 -11.146 1.00 85.81 299 ASP A CA 1
ATOM 2429 C C . ASP A 1 299 ? -19.006 5.287 -10.825 1.00 85.81 299 ASP A C 1
ATOM 2431 O O . ASP A 1 299 ? -19.761 5.120 -9.865 1.00 85.81 299 ASP A O 1
ATOM 2435 N N . ARG A 1 300 ? -18.587 4.257 -11.568 1.00 88.06 300 ARG A N 1
ATOM 2436 C CA . ARG A 1 300 ? -18.966 2.865 -11.295 1.00 88.06 300 ARG A CA 1
ATOM 2437 C C . ARG A 1 300 ? -18.483 2.399 -9.923 1.00 88.06 300 ARG A C 1
ATOM 2439 O O . ARG A 1 300 ? -19.246 1.741 -9.217 1.00 88.06 300 ARG A O 1
ATOM 2446 N N . PHE A 1 301 ? -17.245 2.723 -9.552 1.00 86.81 301 PHE A N 1
ATOM 2447 C CA . PHE A 1 301 ? -16.710 2.426 -8.226 1.00 86.81 301 PHE A CA 1
ATOM 2448 C C . PHE A 1 301 ? -17.569 3.075 -7.136 1.00 86.81 301 PHE A C 1
ATOM 2450 O O . PHE A 1 301 ? -17.995 2.379 -6.221 1.00 86.81 301 PHE A O 1
ATOM 2457 N N . ASN A 1 302 ? -17.917 4.355 -7.267 1.00 83.31 302 ASN A N 1
ATOM 2458 C CA . ASN A 1 302 ? -18.748 5.053 -6.289 1.00 83.31 302 ASN A CA 1
ATOM 2459 C C . ASN A 1 302 ? -20.168 4.482 -6.217 1.00 83.31 302 ASN A C 1
ATOM 2461 O O . ASN A 1 302 ? -20.659 4.253 -5.119 1.00 83.31 302 ASN A O 1
ATOM 2465 N N . LEU A 1 303 ? -20.795 4.132 -7.345 1.00 83.31 303 LEU A N 1
ATOM 2466 C CA . LEU A 1 303 ? -22.108 3.472 -7.349 1.00 83.31 303 LEU A CA 1
ATOM 2467 C C . LEU A 1 303 ? -22.116 2.127 -6.608 1.00 83.31 303 LEU A C 1
ATOM 2469 O O . LEU A 1 303 ? -23.151 1.727 -6.081 1.00 83.31 303 LEU A O 1
ATOM 2473 N N . GLN A 1 304 ? -20.996 1.406 -6.592 1.00 84.31 304 GLN A N 1
ATOM 2474 C CA . GLN A 1 304 ? -20.893 0.097 -5.943 1.00 84.31 304 GLN A CA 1
ATOM 2475 C C . GLN A 1 304 ? -20.418 0.198 -4.494 1.00 84.31 304 GLN A C 1
ATOM 2477 O O . GLN A 1 304 ? -20.923 -0.510 -3.626 1.00 84.31 304 GLN A O 1
ATOM 2482 N N . PHE A 1 305 ? -19.432 1.055 -4.246 1.00 80.00 305 PHE A N 1
ATOM 2483 C CA . PHE A 1 305 ? -18.698 1.126 -2.991 1.00 80.00 305 PHE A CA 1
ATOM 2484 C C . PHE A 1 305 ? -19.271 2.168 -2.033 1.00 80.00 305 PHE A C 1
ATOM 2486 O O . PHE A 1 305 ? -19.391 1.915 -0.838 1.00 80.00 305 PHE A O 1
ATOM 2493 N N . ASN A 1 306 ? -19.690 3.311 -2.576 1.00 77.06 306 ASN A N 1
ATOM 2494 C CA . ASN A 1 306 ? -20.245 4.441 -1.842 1.00 77.06 306 ASN A CA 1
ATOM 2495 C C . ASN A 1 306 ? -21.572 4.900 -2.481 1.00 77.06 306 ASN A C 1
ATOM 2497 O O . ASN A 1 306 ? -21.691 6.068 -2.850 1.00 77.06 306 ASN A O 1
ATOM 2501 N N . PRO A 1 307 ? -22.587 4.022 -2.635 1.00 68.25 307 PRO A N 1
ATOM 2502 C CA . PRO A 1 307 ? -23.790 4.302 -3.435 1.00 68.25 307 PRO A CA 1
ATOM 2503 C C . PRO A 1 307 ? -24.571 5.542 -2.987 1.00 68.25 307 PRO A C 1
ATOM 2505 O O . PRO A 1 307 ? -25.328 6.117 -3.765 1.00 68.25 307 PRO A O 1
ATOM 2508 N N . ASN A 1 308 ? -24.392 5.953 -1.730 1.00 70.00 308 ASN A N 1
ATOM 2509 C CA . ASN A 1 308 ? -25.048 7.122 -1.159 1.00 70.00 308 ASN A CA 1
ATOM 2510 C C . ASN A 1 308 ? -24.123 8.345 -1.100 1.00 70.00 308 ASN A C 1
ATOM 2512 O O . ASN A 1 308 ? -24.451 9.330 -0.464 1.00 70.00 308 ASN A O 1
ATOM 2516 N N . CYS A 1 309 ? -22.946 8.310 -1.698 1.00 69.62 309 CYS A N 1
ATOM 2517 C CA . CYS A 1 309 ? -22.082 9.471 -1.769 1.00 69.62 309 CYS A CA 1
ATOM 2518 C C . CYS A 1 309 ? -22.387 10.185 -3.089 1.00 69.62 309 CYS A C 1
ATOM 2520 O O . CYS A 1 309 ? -22.154 9.638 -4.165 1.00 69.62 309 CYS A O 1
ATOM 2522 N N . GLY A 1 310 ? -23.041 11.347 -3.011 1.00 63.62 310 GLY A N 1
ATOM 2523 C CA . GLY A 1 310 ? -23.467 12.093 -4.199 1.00 63.62 310 GLY A CA 1
ATOM 2524 C C . GLY A 1 310 ? -22.276 12.490 -5.084 1.00 63.62 310 GLY A C 1
ATOM 2525 O O . GLY A 1 310 ? -21.160 12.574 -4.582 1.00 63.62 310 GLY A O 1
ATOM 2526 N N . PRO A 1 311 ? -22.474 12.728 -6.391 1.00 63.22 311 PRO A N 1
ATOM 2527 C CA . PRO A 1 311 ? -21.397 13.174 -7.267 1.00 63.22 311 PRO A CA 1
ATOM 2528 C C . PRO A 1 311 ? -21.091 14.678 -7.070 1.00 63.22 311 PRO A C 1
ATOM 2530 O O . PRO A 1 311 ? -22.029 15.479 -7.107 1.00 63.22 311 PRO A O 1
ATOM 2533 N N . PRO A 1 312 ? -19.810 15.087 -6.943 1.00 66.38 312 PRO A N 1
ATOM 2534 C CA . PRO A 1 312 ? -18.632 14.239 -6.752 1.00 66.38 312 PRO A CA 1
ATOM 2535 C C . PRO A 1 312 ? -18.528 13.721 -5.307 1.00 66.38 312 PRO A C 1
ATOM 2537 O O . PRO A 1 312 ? -18.728 14.471 -4.357 1.00 66.38 312 PRO A O 1
ATOM 2540 N N . CYS A 1 313 ? -18.174 12.442 -5.146 1.00 76.88 313 CYS A N 1
ATOM 2541 C CA . CYS A 1 313 ? -17.971 11.820 -3.835 1.00 76.88 313 CYS A CA 1
ATOM 2542 C C . CYS A 1 313 ? -16.585 12.166 -3.267 1.00 76.88 313 CYS A C 1
ATOM 2544 O O . CYS A 1 313 ? -15.750 11.278 -3.084 1.00 76.88 313 CYS A O 1
ATOM 2546 N N . GLY A 1 314 ? -16.302 13.453 -3.065 1.00 81.19 314 GLY A N 1
ATOM 2547 C CA . GLY A 1 314 ? -15.039 13.928 -2.505 1.00 81.19 314 GLY A CA 1
ATOM 2548 C C . GLY A 1 314 ? -13.800 13.206 -3.039 1.00 81.19 314 GLY A C 1
ATOM 2549 O O . GLY A 1 314 ? -13.654 12.955 -4.238 1.00 81.19 314 GLY A O 1
ATOM 2550 N N . ASP A 1 315 ? -12.911 12.787 -2.144 1.00 82.69 315 ASP A N 1
ATOM 2551 C CA . ASP A 1 315 ? -11.666 12.092 -2.507 1.00 82.69 315 ASP A CA 1
ATOM 2552 C C . ASP A 1 315 ? -11.858 10.716 -3.190 1.00 82.69 315 ASP A C 1
ATOM 2554 O O . ASP A 1 315 ? -10.919 10.194 -3.810 1.00 82.69 315 ASP A O 1
ATOM 2558 N N . PHE A 1 316 ? -13.066 10.140 -3.142 1.00 82.81 316 PHE A N 1
ATOM 2559 C CA . PHE A 1 316 ? -13.432 8.923 -3.879 1.00 82.81 316 PHE A CA 1
ATOM 2560 C C . PHE A 1 316 ? -13.779 9.196 -5.351 1.00 82.81 316 PHE A C 1
ATOM 2562 O O . PHE A 1 316 ? -13.902 8.260 -6.145 1.00 82.81 316 PHE A O 1
ATOM 2569 N N . ALA A 1 317 ? -13.924 10.459 -5.747 1.00 83.12 317 ALA A N 1
ATOM 2570 C CA . ALA A 1 317 ? -14.049 10.873 -7.137 1.00 83.12 317 ALA A CA 1
ATOM 2571 C C . ALA A 1 317 ? -12.707 11.383 -7.696 1.00 83.12 317 ALA A C 1
ATOM 2573 O O . ALA A 1 317 ? -11.697 11.516 -6.990 1.00 83.12 317 ALA A O 1
ATOM 2574 N N . LYS A 1 318 ? -12.697 11.671 -9.001 1.00 84.81 318 LYS A N 1
ATOM 2575 C CA . LYS A 1 318 ? -11.613 12.388 -9.687 1.00 84.81 318 LYS A CA 1
ATOM 2576 C C . LYS A 1 318 ? -12.180 13.533 -10.540 1.00 84.81 318 LYS A C 1
ATOM 2578 O O . LYS A 1 318 ? -12.168 13.439 -11.766 1.00 84.81 318 LYS A O 1
ATOM 2583 N N . PRO A 1 319 ? -12.720 14.600 -9.918 1.00 82.12 319 PRO A N 1
ATOM 2584 C CA . PRO A 1 319 ? -13.280 15.726 -10.661 1.00 82.12 319 PRO A CA 1
ATOM 2585 C C . PRO A 1 319 ? -12.240 16.349 -11.595 1.00 82.12 319 PRO A C 1
ATOM 2587 O O . PRO A 1 319 ? -11.063 16.449 -11.256 1.00 82.12 319 PRO A O 1
ATOM 2590 N N . GLY A 1 320 ? -12.668 16.732 -12.797 1.00 81.50 320 GLY A N 1
ATOM 2591 C CA . GLY A 1 320 ? -11.763 17.269 -13.816 1.00 81.50 320 GLY A CA 1
ATOM 2592 C C . GLY A 1 320 ? -10.991 16.223 -14.624 1.00 81.50 320 GLY A C 1
ATOM 2593 O O . GLY A 1 320 ? -10.243 16.605 -15.521 1.00 81.50 320 GLY A O 1
ATOM 2594 N N . LEU A 1 321 ? -11.189 14.920 -14.378 1.00 86.62 321 LEU A N 1
ATOM 2595 C CA . LEU A 1 321 ? -10.657 13.828 -15.207 1.00 86.62 321 LEU A CA 1
ATOM 2596 C C . LEU A 1 321 ? -11.442 13.684 -16.534 1.00 86.62 321 LEU A C 1
ATOM 2598 O O . LEU A 1 321 ? -11.976 12.622 -16.866 1.00 86.62 321 LEU A O 1
ATOM 2602 N N . THR A 1 322 ? -11.548 14.773 -17.299 1.00 81.81 322 THR A N 1
ATOM 2603 C CA . THR A 1 322 ? -12.208 14.785 -18.613 1.00 81.81 322 THR A CA 1
ATOM 2604 C C . THR A 1 322 ? -11.325 14.131 -19.674 1.00 81.81 322 THR A C 1
ATOM 2606 O O . THR A 1 322 ? -10.099 14.131 -19.552 1.00 81.81 322 THR A O 1
ATOM 2609 N N . ASP A 1 323 ? -11.951 13.585 -20.720 1.00 83.56 323 ASP A N 1
ATOM 2610 C CA . ASP A 1 323 ? -11.268 12.959 -21.864 1.00 83.56 323 ASP A CA 1
ATOM 2611 C C . ASP A 1 323 ? -10.295 11.831 -21.463 1.00 83.56 323 ASP A C 1
ATOM 2613 O O . ASP A 1 323 ? -9.213 11.673 -22.026 1.00 83.56 323 ASP A O 1
ATOM 2617 N N . SER A 1 324 ? -10.684 11.046 -20.455 1.00 87.25 324 SER A N 1
ATOM 2618 C CA . SER A 1 324 ? -9.904 9.934 -19.914 1.00 87.25 324 SER A CA 1
ATOM 2619 C C . SER A 1 324 ? -10.360 8.585 -20.462 1.00 87.25 324 SER A C 1
ATOM 2621 O O . SER A 1 324 ? -11.551 8.340 -20.649 1.00 87.25 324 SER A O 1
ATOM 2623 N N . GLU A 1 325 ? -9.410 7.674 -20.678 1.00 90.50 325 GLU A N 1
ATOM 2624 C CA . GLU A 1 325 ? -9.687 6.330 -21.188 1.00 90.50 325 GLU A CA 1
ATOM 2625 C C . GLU A 1 325 ? -9.183 5.248 -20.228 1.00 90.50 325 GLU A C 1
ATOM 2627 O O . GLU A 1 325 ? -8.066 5.310 -19.706 1.00 90.50 325 GLU A O 1
ATOM 2632 N N . SER A 1 326 ? -10.011 4.223 -20.016 1.00 94.62 326 SER A N 1
ATOM 2633 C CA . SER A 1 326 ? -9.642 3.019 -19.275 1.00 94.62 326 SER A CA 1
ATOM 2634 C C . SER A 1 326 ? -8.947 2.023 -20.193 1.00 94.62 326 SER A C 1
ATOM 2636 O O . SER A 1 326 ? -9.596 1.301 -20.948 1.00 94.62 326 SER A O 1
ATOM 2638 N N . GLN A 1 327 ? -7.628 1.899 -20.089 1.00 94.31 327 GLN A N 1
ATOM 2639 C CA . GLN A 1 327 ? -6.857 1.030 -20.980 1.00 94.31 327 GLN A CA 1
ATOM 2640 C C . GLN A 1 327 ? -5.744 0.297 -20.241 1.00 94.31 327 GLN A C 1
ATOM 2642 O O . GLN A 1 327 ? -5.218 0.775 -19.237 1.00 94.31 327 GLN A O 1
ATOM 2647 N N . THR A 1 328 ? -5.426 -0.901 -20.729 1.00 95.06 328 THR A N 1
ATOM 2648 C CA . THR A 1 328 ? -4.270 -1.679 -20.280 1.00 95.06 328 THR A CA 1
ATOM 2649 C C . THR A 1 328 ? -3.184 -1.550 -21.331 1.00 95.06 328 THR A C 1
ATOM 2651 O O . THR A 1 328 ? -3.376 -1.923 -22.486 1.00 95.06 328 THR A O 1
ATOM 2654 N N . LEU A 1 329 ? -2.047 -1.019 -20.911 1.00 94.12 329 LEU A N 1
ATOM 2655 C CA . LEU A 1 329 ? -0.919 -0.675 -21.756 1.00 94.12 329 LEU A CA 1
ATOM 2656 C C . LEU A 1 329 ? 0.290 -1.506 -21.351 1.00 94.12 329 LEU A C 1
ATOM 2658 O O . LEU A 1 329 ? 0.455 -1.871 -20.185 1.00 94.12 329 LEU A O 1
ATOM 2662 N N . PHE A 1 330 ? 1.162 -1.765 -22.315 1.00 92.75 330 PHE A N 1
ATOM 2663 C CA . PHE A 1 330 ? 2.360 -2.569 -22.123 1.00 92.75 330 PHE A CA 1
ATOM 2664 C C . PHE A 1 330 ? 3.578 -1.760 -22.565 1.00 92.75 330 PHE A C 1
ATOM 2666 O O . PHE A 1 330 ? 3.497 -1.038 -23.566 1.00 92.75 330 PHE A O 1
ATOM 2673 N N . PRO A 1 331 ? 4.702 -1.843 -21.840 1.00 95.50 331 PRO A N 1
ATOM 2674 C CA . PRO A 1 331 ? 5.935 -1.252 -22.312 1.00 95.50 331 PRO A CA 1
ATOM 2675 C C . PRO A 1 331 ? 6.517 -2.106 -23.444 1.00 95.50 331 PRO A C 1
ATOM 2677 O O . PRO A 1 331 ? 6.121 -3.256 -23.653 1.00 95.50 331 PRO A O 1
ATOM 2680 N N . HIS A 1 332 ? 7.490 -1.550 -24.158 1.00 94.38 332 HIS A N 1
ATOM 2681 C CA . HIS A 1 332 ? 8.235 -2.274 -25.179 1.00 94.38 332 HIS A CA 1
ATOM 2682 C C . HIS A 1 332 ? 9.738 -2.275 -24.906 1.00 94.38 332 HIS A C 1
ATOM 2684 O O . HIS A 1 332 ? 10.275 -1.361 -24.278 1.00 94.38 332 HIS A O 1
ATOM 2690 N N . VAL A 1 333 ? 10.413 -3.313 -25.399 1.00 96.56 333 VAL A N 1
ATOM 2691 C CA . VAL A 1 333 ? 11.862 -3.509 -25.255 1.00 96.56 333 VAL A CA 1
ATOM 2692 C C . VAL A 1 333 ? 12.641 -2.463 -26.045 1.00 96.56 333 VAL A C 1
ATOM 2694 O O . VAL A 1 333 ? 12.512 -2.348 -27.269 1.00 96.56 333 VAL A O 1
ATOM 2697 N N . ILE A 1 334 ? 13.510 -1.747 -25.337 1.00 96.69 334 ILE A N 1
ATOM 2698 C CA . ILE A 1 334 ? 14.521 -0.849 -25.899 1.00 96.69 334 ILE A CA 1
ATOM 2699 C C . ILE A 1 334 ? 15.825 -1.596 -26.128 1.00 96.69 334 ILE A C 1
ATOM 2701 O O . ILE A 1 334 ? 16.405 -1.516 -27.212 1.00 96.69 334 ILE A O 1
ATOM 2705 N N . SER A 1 335 ? 16.274 -2.343 -25.124 1.00 97.19 335 SER A N 1
ATOM 2706 C CA . SER A 1 335 ? 17.530 -3.073 -25.179 1.00 97.19 335 SER A CA 1
ATOM 2707 C C . SER A 1 335 ? 17.481 -4.325 -24.305 1.00 97.19 335 SER A C 1
ATOM 2709 O O . SER A 1 335 ? 16.715 -4.416 -23.346 1.00 97.19 335 SER A O 1
ATOM 2711 N N . MET A 1 336 ? 18.280 -5.323 -24.673 1.00 97.88 336 MET A N 1
ATOM 2712 C CA . MET A 1 336 ? 18.466 -6.550 -23.903 1.00 97.88 336 MET A CA 1
ATOM 2713 C C . MET A 1 336 ? 19.956 -6.808 -23.760 1.00 97.88 336 MET A C 1
ATOM 2715 O O . MET A 1 336 ? 20.720 -6.576 -24.701 1.00 97.88 336 MET A O 1
ATOM 2719 N N . TRP A 1 337 ? 20.367 -7.296 -22.598 1.00 98.00 337 TRP A N 1
ATOM 2720 C CA . TRP A 1 337 ? 21.769 -7.499 -22.269 1.00 98.00 337 TRP A CA 1
ATOM 2721 C C . TRP A 1 337 ? 21.945 -8.780 -21.474 1.00 98.00 337 TRP A C 1
ATOM 2723 O O . TRP A 1 337 ? 21.180 -9.038 -20.551 1.00 98.00 337 TRP A O 1
ATOM 2733 N N . ARG A 1 338 ? 22.974 -9.560 -21.789 1.00 97.38 338 ARG A N 1
ATOM 2734 C CA . ARG A 1 338 ? 23.342 -10.753 -21.017 1.00 97.38 338 ARG A CA 1
ATOM 2735 C C . ARG A 1 338 ? 24.746 -10.630 -20.465 1.00 97.38 338 ARG A C 1
ATOM 2737 O O . ARG A 1 338 ? 25.594 -9.998 -21.093 1.00 97.38 338 ARG A O 1
ATOM 2744 N N . ASP A 1 339 ? 25.002 -11.245 -19.323 1.00 96.00 339 ASP A N 1
ATOM 2745 C CA . ASP A 1 339 ? 26.375 -11.403 -18.857 1.00 96.00 339 ASP A CA 1
ATOM 2746 C C . ASP A 1 339 ? 27.143 -12.441 -19.703 1.00 96.00 339 ASP A C 1
ATOM 2748 O O . ASP A 1 339 ? 26.589 -13.153 -20.547 1.00 96.00 339 ASP A O 1
ATOM 2752 N N . ASN A 1 340 ? 28.457 -12.520 -19.490 1.00 92.75 340 ASN A N 1
ATOM 2753 C CA . ASN A 1 340 ? 29.336 -13.421 -20.245 1.00 92.75 340 ASN A CA 1
ATOM 2754 C C . ASN A 1 340 ? 29.119 -14.913 -19.943 1.00 92.75 340 ASN A C 1
ATOM 2756 O O . ASN A 1 340 ? 29.642 -15.759 -20.669 1.00 92.75 340 ASN A O 1
ATOM 2760 N N . VAL A 1 341 ? 28.397 -15.240 -18.869 1.00 92.00 341 VAL A N 1
ATOM 2761 C CA . VAL A 1 341 ? 28.225 -16.612 -18.363 1.00 92.00 341 VAL A CA 1
ATOM 2762 C C . VAL A 1 341 ? 26.783 -17.112 -18.472 1.00 92.00 341 VAL A C 1
ATOM 2764 O O . VAL A 1 341 ? 26.491 -18.201 -17.990 1.00 92.00 341 VAL A O 1
ATOM 2767 N N . ASN A 1 342 ? 25.897 -16.346 -19.118 1.00 91.12 342 ASN A N 1
ATOM 2768 C CA . ASN A 1 342 ? 24.461 -16.610 -19.224 1.00 91.12 342 ASN A CA 1
ATOM 2769 C C . ASN A 1 342 ? 23.777 -16.894 -17.878 1.00 91.12 342 ASN A C 1
ATOM 2771 O O . ASN A 1 342 ? 22.940 -17.789 -17.766 1.00 91.12 342 ASN A O 1
ATOM 2775 N N . LYS A 1 343 ? 24.117 -16.121 -16.849 1.00 93.94 343 LYS A N 1
ATOM 2776 C CA . LYS A 1 343 ? 23.429 -16.177 -15.556 1.00 93.94 343 LYS A CA 1
ATOM 2777 C C . LYS A 1 343 ? 22.396 -15.064 -15.419 1.00 93.94 343 LYS A C 1
ATOM 2779 O O . LYS A 1 343 ? 21.322 -15.272 -14.856 1.00 93.94 343 LYS A O 1
ATOM 2784 N N . THR A 1 344 ? 22.723 -13.894 -15.951 1.00 96.06 344 THR A N 1
ATOM 2785 C CA . THR A 1 344 ? 21.939 -12.674 -15.771 1.00 96.06 344 THR A CA 1
ATOM 2786 C C . THR A 1 344 ? 21.481 -12.125 -17.113 1.00 96.06 344 THR A C 1
ATOM 2788 O O . THR A 1 344 ? 22.291 -11.970 -18.031 1.00 96.06 344 THR A O 1
ATOM 2791 N N . LEU A 1 345 ? 20.197 -11.780 -17.203 1.00 97.06 345 LEU A N 1
ATOM 2792 C CA . LEU A 1 345 ? 19.606 -11.051 -18.321 1.00 97.06 345 LEU A CA 1
ATOM 2793 C C . LEU A 1 345 ? 19.007 -9.736 -17.815 1.00 97.06 345 LEU A C 1
ATOM 2795 O O . LEU A 1 345 ? 18.189 -9.726 -16.894 1.00 97.06 345 LEU A O 1
ATOM 2799 N N . LEU A 1 346 ? 19.383 -8.637 -18.458 1.00 97.69 346 LEU A N 1
ATOM 2800 C CA . LEU A 1 346 ? 18.810 -7.317 -18.242 1.00 97.69 346 LEU A CA 1
ATOM 2801 C C . LEU A 1 346 ? 17.951 -6.930 -19.440 1.00 97.69 346 LEU A C 1
ATOM 2803 O O . LEU A 1 346 ? 18.368 -7.089 -20.589 1.00 97.69 346 LEU A O 1
ATOM 2807 N N . ILE A 1 347 ? 16.768 -6.388 -19.171 1.00 97.62 347 ILE A N 1
ATOM 2808 C CA . ILE A 1 347 ? 15.851 -5.894 -20.197 1.00 97.62 347 ILE A CA 1
ATOM 2809 C C . ILE A 1 347 ? 15.488 -4.456 -19.861 1.00 97.62 347 ILE A C 1
ATOM 2811 O O . ILE A 1 347 ? 14.920 -4.184 -18.803 1.00 97.62 347 ILE A O 1
ATOM 2815 N N . GLU A 1 348 ? 15.806 -3.548 -20.774 1.00 97.81 348 GLU A N 1
ATOM 2816 C CA . GLU A 1 348 ? 15.368 -2.162 -20.724 1.00 97.81 348 GLU A CA 1
ATOM 2817 C C . GLU A 1 348 ? 14.042 -2.023 -21.468 1.00 97.81 348 GLU A C 1
ATOM 2819 O O . GLU A 1 348 ? 13.906 -2.433 -22.626 1.00 97.81 348 GLU A O 1
ATOM 2824 N N . LEU A 1 349 ? 13.073 -1.412 -20.804 1.00 97.19 349 LEU A N 1
ATOM 2825 C CA . LEU A 1 349 ? 11.714 -1.216 -21.277 1.00 97.19 349 LEU A CA 1
ATOM 2826 C C . LEU A 1 349 ? 11.347 0.271 -21.218 1.00 97.19 349 LEU A C 1
ATOM 2828 O O . LEU A 1 349 ? 11.799 1.008 -20.338 1.00 97.19 349 LEU A O 1
ATOM 2832 N N . THR A 1 350 ? 10.466 0.701 -22.119 1.00 97.00 350 THR A N 1
ATOM 2833 C CA . THR A 1 350 ? 9.843 2.029 -22.061 1.00 97.00 350 THR A CA 1
ATOM 2834 C C . THR A 1 350 ? 8.357 1.953 -22.391 1.00 97.00 350 THR A C 1
ATOM 2836 O O . THR A 1 350 ? 7.927 1.126 -23.202 1.00 97.00 350 THR A O 1
ATOM 2839 N N . PHE A 1 351 ? 7.558 2.810 -21.759 1.00 96.44 351 PHE A N 1
ATOM 2840 C CA . PHE A 1 351 ? 6.172 3.013 -22.165 1.00 96.44 351 PHE A CA 1
ATOM 2841 C C . PHE A 1 351 ? 6.079 3.953 -23.379 1.00 96.44 351 PHE A C 1
ATOM 2843 O O . PHE A 1 351 ? 7.009 4.711 -23.650 1.00 96.44 351 PHE A O 1
ATOM 2850 N N . PRO A 1 352 ? 4.970 3.923 -24.135 1.00 94.00 352 PRO A N 1
ATOM 2851 C CA . PRO A 1 352 ? 4.693 4.937 -25.150 1.00 94.00 352 PRO A CA 1
ATOM 2852 C C . PRO A 1 352 ? 4.729 6.368 -24.577 1.00 94.00 352 PRO A C 1
ATOM 2854 O O . PRO A 1 352 ? 4.369 6.590 -23.418 1.00 94.00 352 PRO A O 1
ATOM 2857 N N . ASN A 1 353 ? 5.168 7.345 -25.381 1.00 93.56 353 ASN A N 1
ATOM 2858 C CA . ASN A 1 353 ? 5.369 8.730 -24.925 1.00 93.56 353 ASN A CA 1
ATOM 2859 C C . ASN A 1 353 ? 4.090 9.379 -24.387 1.00 93.56 353 ASN A C 1
ATOM 2861 O O . ASN A 1 353 ? 4.144 10.084 -23.389 1.00 93.56 353 ASN A O 1
ATOM 2865 N N . ASP A 1 354 ? 2.943 9.116 -25.006 1.00 90.56 354 ASP A N 1
ATOM 2866 C CA . ASP A 1 354 ? 1.642 9.609 -24.555 1.00 90.56 354 ASP A CA 1
ATOM 2867 C C . ASP A 1 354 ? 1.295 9.114 -23.144 1.00 90.56 354 ASP A C 1
ATOM 2869 O O . ASP A 1 354 ? 0.742 9.869 -22.345 1.00 90.56 354 ASP A O 1
ATOM 2873 N N . ILE A 1 355 ? 1.685 7.884 -22.803 1.00 91.69 355 ILE A N 1
ATOM 2874 C CA . ILE A 1 355 ? 1.489 7.308 -21.468 1.00 91.69 355 ILE A CA 1
ATOM 2875 C C . ILE A 1 355 ? 2.450 7.923 -20.458 1.00 91.69 355 ILE A C 1
ATOM 2877 O O . ILE A 1 355 ? 2.057 8.222 -19.329 1.00 91.69 355 ILE A O 1
ATOM 2881 N N . ILE A 1 356 ? 3.699 8.155 -20.858 1.00 92.94 356 ILE A N 1
ATOM 2882 C CA . ILE A 1 356 ? 4.694 8.832 -20.020 1.00 92.94 356 ILE A CA 1
ATOM 2883 C C . ILE A 1 356 ? 4.241 10.265 -19.710 1.00 92.94 356 ILE A C 1
ATOM 2885 O O . ILE A 1 356 ? 4.259 10.686 -18.556 1.00 92.94 356 ILE A O 1
ATOM 2889 N N . GLU A 1 357 ? 3.815 11.005 -20.731 1.00 89.00 357 GLU A N 1
ATOM 2890 C CA . GLU A 1 357 ? 3.526 12.435 -20.639 1.00 89.00 357 GLU A CA 1
ATOM 2891 C C . GLU A 1 357 ? 2.172 12.749 -20.009 1.00 89.00 357 GLU A C 1
ATOM 2893 O O . GLU A 1 357 ? 2.076 13.757 -19.314 1.00 89.00 357 GLU A O 1
ATOM 2898 N N . ASN A 1 358 ? 1.144 11.921 -20.219 1.00 85.75 358 ASN A N 1
ATOM 2899 C CA . ASN A 1 358 ? -0.220 12.242 -19.778 1.00 85.75 358 ASN A CA 1
ATOM 2900 C C . ASN A 1 358 ? -0.701 11.394 -18.601 1.00 85.75 358 ASN A C 1
ATOM 2902 O O . ASN A 1 358 ? -1.556 11.841 -17.844 1.00 85.75 358 ASN A O 1
ATOM 2906 N N . TYR A 1 359 ? -0.141 10.197 -18.419 1.00 87.06 359 TYR A N 1
ATOM 2907 C CA . TYR A 1 359 ? -0.602 9.255 -17.397 1.00 87.06 359 TYR A CA 1
ATOM 2908 C C . TYR A 1 359 ? 0.470 8.935 -16.349 1.00 87.06 359 TYR A C 1
ATOM 2910 O O . TYR A 1 359 ? 0.164 8.322 -15.336 1.00 87.06 359 TYR A O 1
ATOM 2918 N N . GLY A 1 360 ? 1.718 9.381 -16.532 1.00 88.12 360 GLY A N 1
ATOM 2919 C CA . GLY A 1 360 ? 2.802 9.118 -15.581 1.00 88.12 360 GLY A CA 1
ATOM 2920 C C . GLY A 1 360 ? 3.405 7.716 -15.713 1.00 88.12 360 GLY A C 1
ATOM 2921 O O . GLY A 1 360 ? 3.959 7.183 -14.751 1.00 88.12 360 GLY A O 1
ATOM 2922 N N . GLY A 1 361 ? 3.307 7.104 -16.898 1.00 91.12 361 GLY A N 1
ATOM 2923 C CA . GLY A 1 361 ? 4.049 5.889 -17.220 1.00 91.12 361 GLY A CA 1
ATOM 2924 C C . GLY A 1 361 ? 5.559 6.095 -17.078 1.00 91.12 361 GLY A C 1
ATOM 2925 O O . GLY A 1 361 ? 6.101 7.168 -17.345 1.00 91.12 361 GLY A O 1
ATOM 2926 N N . SER A 1 362 ? 6.274 5.056 -16.657 1.00 92.06 362 SER A N 1
ATOM 2927 C CA . SER A 1 362 ? 7.725 5.139 -16.491 1.00 92.06 362 SER A CA 1
ATOM 2928 C C . SER A 1 362 ? 8.439 5.293 -17.836 1.00 92.06 362 SER A C 1
ATOM 2930 O O . SER A 1 362 ? 8.288 4.468 -18.738 1.00 92.06 362 SER A O 1
ATOM 2932 N N . LYS A 1 363 ? 9.285 6.322 -17.945 1.00 94.31 363 LYS A N 1
ATOM 2933 C CA . LYS A 1 363 ? 10.132 6.545 -19.126 1.00 94.31 363 LYS A CA 1
ATOM 2934 C C . LYS A 1 363 ? 11.158 5.432 -19.336 1.00 94.31 363 LYS A C 1
ATOM 2936 O O . LYS A 1 363 ? 11.464 5.082 -20.471 1.00 94.31 363 LYS A O 1
ATOM 2941 N N . THR A 1 364 ? 11.679 4.880 -18.249 1.00 94.12 364 THR A N 1
ATOM 2942 C CA . THR A 1 364 ? 12.653 3.792 -18.282 1.00 94.12 364 THR A CA 1
ATOM 2943 C C . THR A 1 364 ? 12.317 2.810 -17.178 1.00 94.12 364 THR A C 1
ATOM 2945 O O . THR A 1 364 ? 12.063 3.208 -16.041 1.00 94.12 364 THR A O 1
ATOM 2948 N N . LEU A 1 365 ? 12.323 1.531 -17.524 1.00 95.06 365 LEU A N 1
ATOM 2949 C CA . LEU A 1 365 ? 12.161 0.406 -16.617 1.00 95.06 365 LEU A CA 1
ATOM 2950 C C . LEU A 1 365 ? 13.261 -0.604 -16.917 1.00 95.06 365 LEU A C 1
ATOM 2952 O O . LEU A 1 365 ? 13.557 -0.865 -18.080 1.00 95.06 365 LEU A O 1
ATOM 2956 N N . TRP A 1 366 ? 13.833 -1.190 -15.873 1.00 95.88 366 TRP A N 1
ATOM 2957 C CA . TRP A 1 366 ? 14.821 -2.252 -16.003 1.00 95.88 366 TRP A CA 1
ATOM 2958 C C . TRP A 1 366 ? 14.324 -3.500 -15.292 1.00 95.88 366 TRP A C 1
ATOM 2960 O O . TRP A 1 366 ? 13.987 -3.454 -14.110 1.00 95.88 366 TRP A O 1
ATOM 2970 N N . LEU A 1 367 ? 14.292 -4.614 -16.016 1.00 95.56 367 LEU A N 1
ATOM 2971 C CA . LEU A 1 367 ? 14.077 -5.937 -15.447 1.00 95.56 367 LEU A CA 1
ATOM 2972 C C . LEU A 1 367 ? 15.421 -6.648 -15.345 1.00 95.56 367 LEU A C 1
ATOM 2974 O O . LEU A 1 367 ? 16.183 -6.669 -16.311 1.00 95.56 367 LEU A O 1
ATOM 2978 N N . ASN A 1 368 ? 15.692 -7.233 -14.181 1.00 95.25 368 ASN A N 1
ATOM 2979 C CA . ASN A 1 368 ? 16.863 -8.064 -13.934 1.00 95.25 368 ASN A CA 1
ATOM 2980 C C . ASN A 1 368 ? 16.400 -9.487 -13.609 1.00 95.25 368 ASN A C 1
ATOM 2982 O O . ASN A 1 368 ? 15.780 -9.718 -12.571 1.00 95.25 368 ASN A O 1
ATOM 2986 N N . TYR A 1 369 ? 16.713 -10.425 -14.499 1.00 95.31 369 TYR A N 1
ATOM 2987 C CA . TYR A 1 369 ? 16.511 -11.852 -14.287 1.00 95.31 369 TYR A CA 1
ATOM 2988 C C . TYR A 1 369 ? 17.848 -12.508 -13.961 1.00 95.31 369 TYR A C 1
ATOM 2990 O O . TYR A 1 369 ? 18.799 -12.397 -14.732 1.00 95.31 369 TYR A O 1
ATOM 2998 N N . THR A 1 370 ? 17.908 -13.214 -12.834 1.00 93.88 370 THR A N 1
ATOM 2999 C CA . THR A 1 370 ? 19.063 -14.021 -12.423 1.00 93.88 370 THR A CA 1
ATOM 3000 C C . THR A 1 370 ? 18.609 -15.468 -12.258 1.00 93.88 370 THR A C 1
ATOM 3002 O O . THR A 1 370 ? 17.650 -15.712 -11.523 1.00 93.88 370 THR A O 1
ATOM 3005 N N . PHE A 1 371 ? 19.283 -16.393 -12.943 1.00 89.75 371 PHE A N 1
ATOM 3006 C CA . PHE A 1 371 ? 18.983 -17.830 -12.944 1.00 89.75 371 PHE A CA 1
ATOM 3007 C C . PHE A 1 371 ? 19.993 -18.653 -12.139 1.00 89.75 371 PHE A C 1
ATOM 3009 O O . PHE A 1 371 ? 21.163 -18.212 -11.987 1.00 89.75 371 PHE A O 1
#

Foldseek 3Di:
DQWAWAAAPPPRDTDIDGHFDDPPCPAFDALVPDFDWHKRDDPPDPDMDTDHDDGPPPDDDPDVVSVVVVVVVVCVVVVPDDDDDDDPVVVVVVCCVPPRVVGHYDHDDDDDPPQPLPVVCVLLVVLLVLVVVVLVPDDDDPLSVVLVVLSVLQPPRDNFDFLLVQDDPCCQFAQQWPVSCVVCCPPPSNVRRVVRNVSSSCSSARDPPGDPVVRVVSVVSSVVVDDDDDDCPQKDWDDQDPDQPPAFDFQDAPFWTWTARQWFRWTQWIATPVRDTPHHVVRIHDGDKDWWDAQVNLVVCCCVPSVSQPPPNGPSGRRNRPPTDTDIFGWTFPIWIAGPRSFKIKTKTAGPPCCCRTVVGDRIDIDIDGD

Sequence (371 aa):
PPAFIWRHEETEAELLVMMYNKPSAVTPCSAESCFYGGDVVLPGFYQAMIYDFTLDNTGPPHDITDVIQVWSNIRNHYPNAEIIASSLETFSKSLLNLYKDELPVITDEWGTTWLYGVAADPYKQAAYRQISRLLSNQEYSSSLFNYSFRLLKNPEHNWGLCTECYLKEEHYSSNYHNKEFSSVRNGSDFQLLEQGWQEARSYLYPLNSSDPSLIKLVNDTLEELVPSLPNLDQFIQIPLPSNRTNDYFLFETILFSVGFNYTTGAIVFLQDDNEKTLSNINNTLGSIQYKTYSNDDFDRFNLQFNPNCGPPCGDFAKPGLTDSESQTLFPHVISMWRDNVNKTLLIELTFPNDIIENYGGSKTLWLNYTF

Radius of gyration: 28.01 Å; chains: 1; bounding box: 68×60×71 Å